Protein AF-A0A923TGT6-F1 (afdb_monomer_lite)

Radius of gyration: 23.95 Å; chains: 1; bounding box: 50×87×60 Å

Foldseek 3Di:
DDDDDDPDPPPPPPPPPQFFKFKWKDWDPDFLQQKKKKKFAQDQAKKKKWKWFFQFPPTDIDIDIDGHRDIDMGRSRPVGDRRRGMMMMMIRGDPRMWMWMAGRVVRDIDTIGTQFDLKKKWKDDLPPPDQADFWKKKKKKFDRDCDFKWKFKAWPDPPDDGDTDTDTDNDRMDIDIHTDRDDHIIMIMIGMPGTMDIWIATPPPRHTIDMDGPHPPPPPVPPFPWFKFWKDFPVDLFIWIATAGDPVQVVVLVVCQVPVVPQWWFKFFKDLDDPSLIFRPSDLSRTHQSMYTPYGDDTHPDDDCLQADGSSRCSNQVPVNCVRPVRIHIDRRIGGNDIDDPVNSSDDRPPPPPPPPPDDPDD

Sequence (363 aa):
MKPLLKWGLALASLWTSNALAENFVSPLRCKPSESYLEFSNATSELQPFWFQAIGSSPFREKYHDVAAGKSQLFALGDDYTEDTTALAIKTLVSTGIKLQTICKSTKSVSTVEALRSPWKTVKLTSTALPPSAAVTVQLSFVNLSQAKNSVEVLWNDRKIASTKLSPDFASTELTVTVPYTPGGTGHMQFRATAAFALKASDSGSKVDYPVVDEVQVLKDLPAGQVRYFEFRSANQDESFIAPVTGTPLINETLEQIANPAIARLFVARISAAADNTNRNLLSSSKSPWSWQVVEAQNYADFAHISCDGSPAVIEERITDWMKNTGGTICFWNYRAFREVLPNELKQTPLSSHLGRRTLPRIR

Structure (mmCIF, N/CA/C/O backbone):
data_AF-A0A923TGT6-F1
#
_entry.id   AF-A0A923TGT6-F1
#
loop_
_atom_site.group_PDB
_atom_site.id
_atom_site.type_symbol
_atom_site.label_atom_id
_atom_site.label_alt_id
_atom_site.label_comp_id
_atom_site.label_asym_id
_atom_site.label_entity_id
_atom_site.label_seq_id
_atom_site.pdbx_PDB_ins_code
_atom_site.Cartn_x
_atom_site.Cartn_y
_atom_site.Cartn_z
_atom_site.occupancy
_atom_site.B_iso_or_equiv
_atom_site.auth_seq_id
_atom_site.auth_comp_id
_atom_site.auth_asym_id
_atom_site.auth_atom_id
_atom_site.pdbx_PDB_model_num
ATOM 1 N N . MET A 1 1 ? -17.499 -64.147 14.540 1.00 39.47 1 MET A N 1
ATOM 2 C CA . MET A 1 1 ? -17.543 -62.729 14.959 1.00 39.47 1 MET A CA 1
ATOM 3 C C . MET A 1 1 ? -16.351 -62.009 14.336 1.00 39.47 1 MET A C 1
ATOM 5 O O . MET A 1 1 ? -15.226 -62.349 14.664 1.00 39.47 1 MET A O 1
ATOM 9 N N . LYS A 1 2 ? -16.582 -61.111 13.368 1.00 34.56 2 LYS A N 1
ATOM 10 C CA . LYS A 1 2 ? -15.556 -60.282 12.704 1.00 34.56 2 LYS A CA 1
ATOM 11 C C . LYS A 1 2 ? -15.867 -58.810 13.015 1.00 34.56 2 LYS A C 1
ATOM 13 O O . LYS A 1 2 ? -17.043 -58.458 12.915 1.00 34.56 2 LYS A O 1
ATOM 18 N N . PRO A 1 3 ? -14.893 -57.957 13.377 1.00 47.84 3 PRO A N 1
ATOM 19 C CA . PRO A 1 3 ? -15.171 -56.548 13.610 1.00 47.84 3 PRO A CA 1
ATOM 20 C C . PRO A 1 3 ? -15.212 -55.795 12.274 1.00 47.84 3 PRO A C 1
ATOM 22 O O . PRO A 1 3 ? -14.285 -55.862 11.469 1.00 47.84 3 PRO A O 1
ATOM 25 N N . LEU A 1 4 ? -16.320 -55.093 12.043 1.00 40.41 4 LEU A N 1
ATOM 26 C CA . LEU A 1 4 ? -16.506 -54.139 10.953 1.00 40.41 4 LEU A CA 1
ATOM 27 C C . LEU A 1 4 ? -15.725 -52.859 11.275 1.00 40.41 4 LEU A C 1
ATOM 29 O O . LEU A 1 4 ? -16.076 -52.118 12.193 1.00 40.41 4 LEU A O 1
ATOM 33 N N . LEU A 1 5 ? -14.663 -52.615 10.509 1.00 35.75 5 LEU A N 1
ATOM 34 C CA . LEU A 1 5 ? -13.863 -51.396 10.552 1.00 35.75 5 LEU A CA 1
ATOM 35 C C . LEU A 1 5 ? -14.673 -50.256 9.907 1.00 35.75 5 LEU A C 1
ATOM 37 O O . LEU A 1 5 ? -14.843 -50.212 8.688 1.00 35.75 5 LEU A O 1
ATOM 41 N N . LYS A 1 6 ? -15.224 -49.355 10.728 1.00 33.41 6 LYS A N 1
ATOM 42 C CA . LYS A 1 6 ? -15.907 -48.142 10.256 1.00 33.41 6 LYS A CA 1
ATOM 43 C C . LYS A 1 6 ? -14.864 -47.137 9.765 1.00 33.41 6 LYS A C 1
ATOM 45 O O . LYS A 1 6 ? -14.179 -46.513 10.570 1.00 33.41 6 LYS A O 1
ATOM 50 N N . TRP A 1 7 ? -14.771 -46.963 8.450 1.00 33.97 7 TRP A N 1
ATOM 51 C CA . TRP A 1 7 ? -14.083 -45.832 7.834 1.00 33.97 7 TRP A CA 1
ATOM 52 C C . TRP A 1 7 ? -14.936 -44.576 8.026 1.00 33.97 7 TRP A C 1
ATOM 54 O O . TRP A 1 7 ? -15.928 -44.370 7.330 1.00 33.97 7 TRP A O 1
ATOM 64 N N . GLY A 1 8 ? -14.576 -43.755 9.010 1.00 32.75 8 GLY A N 1
ATOM 65 C CA . GLY A 1 8 ? -15.075 -42.390 9.113 1.00 32.75 8 GLY A CA 1
ATOM 66 C C . GLY A 1 8 ? -14.350 -41.523 8.091 1.00 32.75 8 GLY A C 1
ATOM 67 O O . GLY A 1 8 ? -13.189 -41.180 8.293 1.00 32.75 8 GLY A O 1
ATOM 68 N N . LEU A 1 9 ? -15.023 -41.180 6.992 1.00 35.59 9 LEU A N 1
ATOM 69 C CA . LEU A 1 9 ? -14.597 -40.085 6.124 1.00 35.59 9 LEU A CA 1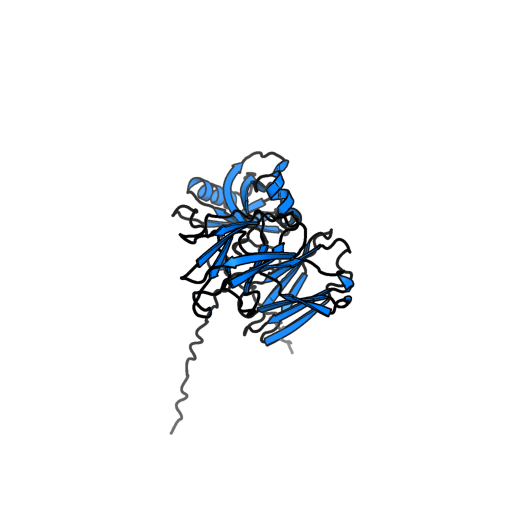
ATOM 70 C C . LEU A 1 9 ? -14.710 -38.781 6.925 1.00 35.59 9 LEU A C 1
ATOM 72 O O . LEU A 1 9 ? -15.794 -38.222 7.081 1.00 35.59 9 LEU A O 1
ATOM 76 N N . ALA A 1 10 ? -13.583 -38.309 7.453 1.00 30.94 10 ALA A N 1
ATOM 77 C CA . ALA A 1 10 ? -13.455 -36.941 7.919 1.00 30.94 10 ALA A CA 1
ATOM 78 C C . ALA A 1 10 ? -13.446 -36.029 6.684 1.00 30.94 10 ALA A C 1
ATOM 80 O O . ALA A 1 10 ? -12.423 -35.857 6.024 1.00 30.94 10 ALA A O 1
ATOM 81 N N . LEU A 1 11 ? -14.611 -35.476 6.345 1.00 32.84 11 LEU A N 1
ATOM 82 C CA . LEU A 1 11 ? -14.717 -34.316 5.466 1.00 32.84 11 LEU A CA 1
ATOM 83 C C . LEU A 1 11 ? -14.047 -33.142 6.186 1.00 32.84 11 LEU A C 1
ATOM 85 O O . LEU A 1 11 ? -14.668 -32.451 6.989 1.00 32.84 11 LEU A O 1
ATOM 89 N N . ALA A 1 12 ? -12.752 -32.953 5.934 1.00 30.09 12 ALA A N 1
ATOM 90 C CA . ALA A 1 12 ? -12.056 -31.730 6.291 1.00 30.09 12 ALA A CA 1
ATOM 91 C C . ALA A 1 12 ? -12.671 -30.598 5.459 1.00 30.09 12 ALA A C 1
ATOM 93 O O . ALA A 1 12 ? -12.358 -30.425 4.282 1.00 30.09 12 ALA A O 1
ATOM 94 N N . SER A 1 13 ? -13.600 -29.856 6.057 1.00 28.36 13 SER A N 1
ATOM 95 C CA . SER A 1 13 ? -14.043 -28.579 5.518 1.00 28.36 13 SER A CA 1
ATOM 96 C C . SER A 1 13 ? -12.832 -27.646 5.508 1.00 28.36 13 SER A C 1
ATOM 98 O O . SER A 1 13 ? -12.417 -27.158 6.560 1.00 28.36 13 SER A O 1
ATOM 100 N N . LEU A 1 14 ? -12.234 -27.445 4.335 1.00 27.56 14 LEU A N 1
ATOM 101 C CA . LEU A 1 14 ? -11.250 -26.397 4.093 1.00 27.56 14 LEU A CA 1
ATOM 102 C C . LEU A 1 14 ? -11.982 -25.057 4.197 1.00 27.56 14 LEU A C 1
ATOM 104 O O . LEU A 1 14 ? -12.572 -24.574 3.234 1.00 27.56 14 LEU A O 1
ATOM 108 N N . TRP A 1 15 ? -11.990 -24.481 5.394 1.00 27.97 15 TRP A N 1
ATOM 109 C CA . TRP A 1 15 ? -12.330 -23.078 5.575 1.00 27.97 15 TRP A CA 1
ATOM 110 C C . TRP A 1 15 ? -11.168 -22.267 5.009 1.00 27.97 15 TRP A C 1
ATOM 112 O O . TRP A 1 15 ? -10.189 -22.020 5.702 1.00 27.97 15 TRP A O 1
ATOM 122 N N . THR A 1 16 ? -11.243 -21.884 3.735 1.00 33.16 16 THR A N 1
ATOM 123 C CA . THR A 1 16 ? -10.332 -20.877 3.187 1.00 33.16 16 THR A CA 1
ATOM 124 C C . THR A 1 16 ? -10.744 -19.536 3.783 1.00 33.16 16 THR A C 1
ATOM 126 O O . THR A 1 16 ? -11.724 -18.924 3.347 1.00 33.16 16 THR A O 1
ATOM 129 N N . SER A 1 17 ? -10.058 -19.103 4.837 1.00 37.06 17 SER A N 1
ATOM 130 C CA . SER A 1 17 ? -10.178 -17.744 5.354 1.00 37.06 17 SER A CA 1
ATOM 131 C C . SER A 1 17 ? -9.817 -16.771 4.224 1.00 37.06 17 SER A C 1
ATOM 133 O O . SER A 1 17 ? -8.712 -16.778 3.694 1.00 37.06 17 SER A O 1
ATOM 135 N N . ASN A 1 18 ? -10.795 -15.962 3.808 1.00 44.53 18 ASN A N 1
ATOM 136 C CA . ASN A 1 18 ? -10.677 -14.976 2.729 1.00 44.53 18 ASN A CA 1
ATOM 137 C C . ASN A 1 18 ? -9.901 -13.738 3.195 1.00 44.53 18 ASN A C 1
ATOM 139 O O . ASN A 1 18 ? -10.440 -12.631 3.209 1.00 44.53 18 ASN A O 1
ATOM 143 N N . ALA A 1 19 ? -8.670 -13.917 3.651 1.00 52.06 19 ALA A N 1
ATOM 144 C CA . ALA A 1 19 ? -7.859 -12.789 4.049 1.00 52.06 19 ALA A CA 1
ATOM 145 C C . ALA A 1 19 ? -7.218 -12.164 2.806 1.00 52.06 19 ALA A C 1
ATOM 147 O O . ALA A 1 19 ? -6.586 -12.843 2.000 1.00 52.06 19 ALA A O 1
ATOM 148 N N . LEU A 1 20 ? -7.464 -10.870 2.618 1.00 61.28 20 LEU A N 1
ATOM 149 C CA . LEU A 1 20 ? -6.751 -10.080 1.625 1.00 61.28 20 LEU A CA 1
ATOM 150 C C . LEU A 1 20 ? -5.367 -9.758 2.183 1.00 61.28 20 LEU A C 1
ATOM 152 O O . LEU A 1 20 ? -5.209 -9.647 3.406 1.00 61.28 20 LEU A O 1
ATOM 156 N N . ALA A 1 21 ? -4.397 -9.563 1.283 1.00 68.94 21 ALA A N 1
ATOM 157 C CA . ALA A 1 21 ? -3.140 -8.957 1.689 1.00 68.94 21 ALA A CA 1
ATOM 158 C C . ALA A 1 21 ? -3.418 -7.609 2.368 1.00 68.94 21 ALA A C 1
ATOM 160 O O . ALA A 1 21 ? -4.505 -7.050 2.239 1.00 68.94 21 ALA A O 1
ATOM 161 N N . GLU A 1 22 ? -2.480 -7.103 3.144 1.00 79.12 22 GLU A N 1
ATOM 162 C CA . GLU A 1 22 ? -2.596 -5.779 3.727 1.00 79.12 22 GLU A CA 1
ATOM 163 C C . GLU A 1 22 ? -1.204 -5.174 3.826 1.00 79.12 22 GLU A C 1
ATOM 165 O O . GLU A 1 22 ? -0.239 -5.825 4.236 1.00 79.12 22 GLU A O 1
ATOM 170 N N . ASN A 1 23 ? -1.115 -3.919 3.404 1.00 78.69 23 ASN A N 1
ATOM 171 C CA . ASN A 1 23 ? 0.065 -3.100 3.582 1.00 78.69 23 ASN A CA 1
ATOM 172 C C . ASN A 1 23 ? -0.126 -2.279 4.849 1.00 78.69 23 ASN A C 1
ATOM 174 O O . ASN A 1 23 ? -1.220 -1.812 5.147 1.00 78.69 23 ASN A O 1
ATOM 178 N N . PHE A 1 24 ? 0.948 -2.092 5.582 1.00 84.31 24 PHE A N 1
ATOM 179 C CA . PHE A 1 24 ? 1.029 -1.404 6.851 1.00 84.31 24 PHE A CA 1
ATOM 180 C C . PHE A 1 24 ? 2.181 -0.424 6.768 1.00 84.31 24 PHE A C 1
ATOM 182 O O . PHE A 1 24 ? 3.198 -0.721 6.143 1.00 84.31 24 PHE A O 1
ATOM 189 N N . VAL A 1 25 ? 2.048 0.730 7.412 1.00 82.19 25 VAL A N 1
ATOM 190 C CA . VAL A 1 25 ? 3.154 1.680 7.506 1.00 82.19 25 VAL A CA 1
ATOM 191 C C . VAL A 1 25 ? 3.318 2.132 8.948 1.00 82.19 25 VAL A C 1
ATOM 193 O O . VAL A 1 25 ? 2.348 2.419 9.644 1.00 82.19 25 VAL A O 1
ATOM 196 N N . SER A 1 26 ? 4.563 2.196 9.408 1.00 84.81 26 SER A N 1
ATOM 197 C CA . SER A 1 26 ? 4.919 2.811 10.684 1.00 84.81 26 SER A CA 1
ATOM 198 C C . SER A 1 26 ? 6.058 3.792 10.469 1.00 84.81 26 SER A C 1
ATOM 200 O O . SER A 1 26 ? 7.156 3.357 10.119 1.00 84.81 26 SER A O 1
ATOM 202 N N . PRO A 1 27 ? 5.864 5.087 10.754 1.00 82.25 27 PRO A N 1
ATOM 203 C CA . PRO A 1 27 ? 6.982 6.006 10.890 1.00 82.25 27 PRO A CA 1
ATOM 204 C C . PRO A 1 27 ? 7.979 5.500 11.938 1.00 82.25 27 PRO A C 1
ATOM 206 O O . PRO A 1 27 ? 7.578 4.927 12.960 1.00 82.25 27 PRO A O 1
ATOM 209 N N . LEU A 1 28 ? 9.273 5.703 11.697 1.00 83.69 28 LEU A N 1
ATOM 210 C CA . LEU A 1 28 ? 10.295 5.399 12.690 1.00 83.69 28 LEU A CA 1
ATOM 211 C C . LEU A 1 28 ? 10.335 6.508 13.744 1.00 83.69 28 LEU A C 1
ATOM 213 O O . LEU A 1 28 ? 10.364 7.694 13.426 1.00 83.69 28 LEU A O 1
ATOM 217 N N . ARG A 1 29 ? 10.335 6.114 15.022 1.00 85.62 29 ARG A N 1
ATOM 218 C CA . ARG A 1 29 ? 10.435 7.046 16.163 1.00 85.62 29 ARG A CA 1
ATOM 219 C C . ARG A 1 29 ? 11.851 7.178 16.721 1.00 85.62 29 ARG A C 1
ATOM 221 O O . ARG A 1 29 ? 12.085 8.004 17.598 1.00 85.62 29 ARG A O 1
ATOM 228 N N . CYS A 1 30 ? 12.780 6.361 16.242 1.00 89.06 30 CYS A N 1
ATOM 229 C CA . CYS A 1 30 ? 14.201 6.470 16.533 1.00 89.06 30 CYS A CA 1
ATOM 230 C C . CYS A 1 30 ? 15.024 5.852 15.408 1.00 89.06 30 CYS A C 1
ATOM 232 O O . CYS A 1 30 ? 14.475 5.410 14.398 1.00 89.06 30 CYS A O 1
ATOM 234 N N . LYS A 1 31 ? 16.350 5.849 15.574 1.00 90.19 31 LYS A N 1
ATOM 235 C CA . LYS A 1 31 ? 17.271 5.312 14.574 1.00 90.19 31 LYS A CA 1
ATOM 236 C C . LYS A 1 31 ? 16.951 3.840 14.261 1.00 90.19 31 LYS A C 1
ATOM 238 O O . LYS A 1 31 ? 16.542 3.113 15.176 1.00 90.19 31 LYS A O 1
ATOM 243 N N . PRO A 1 32 ? 17.166 3.368 13.018 1.00 89.31 32 PRO A N 1
ATOM 244 C CA . PRO A 1 32 ? 16.938 1.965 12.662 1.00 89.31 32 PRO A CA 1
ATOM 245 C C . PRO A 1 32 ? 17.679 0.968 13.565 1.00 89.31 32 PRO A C 1
ATOM 247 O O . PRO A 1 32 ? 17.094 -0.026 13.989 1.00 89.31 32 PRO A O 1
ATOM 250 N N . SER A 1 33 ? 18.912 1.282 13.969 1.00 90.06 33 SER A N 1
ATOM 251 C CA . SER A 1 33 ? 19.718 0.455 14.881 1.00 90.06 33 SER A CA 1
ATOM 252 C C . SER A 1 33 ? 19.124 0.298 16.292 1.00 90.06 33 SER A C 1
ATOM 254 O O . SER A 1 33 ? 19.476 -0.630 17.021 1.00 90.06 33 SER A O 1
ATOM 256 N N . GLU A 1 34 ? 18.189 1.167 16.681 1.00 92.69 34 GLU A N 1
ATOM 257 C CA . GLU A 1 34 ? 17.476 1.126 17.964 1.00 92.69 34 GLU A CA 1
ATOM 258 C C . GLU A 1 34 ? 16.017 0.671 17.832 1.00 92.69 34 GLU A C 1
ATOM 260 O O . GLU A 1 34 ? 15.301 0.578 18.835 1.00 92.69 34 GLU A O 1
ATOM 265 N N . SER A 1 35 ? 15.573 0.411 16.605 1.00 91.88 35 SER A N 1
ATOM 266 C CA . SER A 1 35 ? 14.187 0.121 16.271 1.00 91.88 35 SER A CA 1
ATOM 267 C C . SER A 1 35 ? 13.985 -1.373 16.025 1.00 91.88 35 SER A C 1
ATOM 269 O O . SER A 1 35 ? 14.806 -2.053 15.404 1.00 91.88 35 SER A O 1
ATOM 271 N N . TYR A 1 36 ? 12.860 -1.883 16.513 1.00 93.44 36 TYR A N 1
ATOM 272 C CA . TYR A 1 36 ? 12.458 -3.276 16.374 1.00 93.44 36 TYR A CA 1
ATOM 273 C C . TYR A 1 36 ? 11.025 -3.359 15.863 1.00 93.44 36 TYR A C 1
ATOM 275 O O . TYR A 1 36 ? 10.189 -2.523 16.206 1.00 93.44 36 TYR A O 1
ATOM 283 N N . LEU A 1 37 ? 10.737 -4.396 15.087 1.00 93.50 37 LEU A N 1
ATOM 284 C CA . LEU A 1 37 ? 9.390 -4.786 14.698 1.00 93.50 37 LEU A CA 1
ATOM 285 C C . LEU A 1 37 ? 9.008 -6.055 15.459 1.00 93.50 37 LEU A C 1
ATOM 287 O O . LEU A 1 37 ? 9.666 -7.081 15.322 1.00 93.50 37 LEU A O 1
ATOM 291 N N . GLU A 1 38 ? 7.946 -6.004 16.250 1.00 95.25 38 GLU A N 1
ATOM 292 C CA . GLU A 1 38 ? 7.310 -7.189 16.813 1.00 95.25 38 GLU A CA 1
ATOM 293 C C . GLU A 1 38 ? 6.144 -7.613 15.917 1.00 95.25 38 GLU A C 1
ATOM 295 O O . GLU A 1 38 ? 5.193 -6.855 15.713 1.00 95.25 38 GLU A O 1
ATOM 300 N N . PHE A 1 39 ? 6.214 -8.841 15.407 1.00 94.69 39 PHE A N 1
ATOM 301 C CA . PHE A 1 39 ? 5.136 -9.490 14.669 1.00 94.69 39 PHE A CA 1
ATOM 302 C C . PHE A 1 39 ? 4.550 -10.599 15.535 1.00 94.69 39 PHE A C 1
ATOM 304 O O . PHE A 1 39 ? 5.237 -11.565 15.863 1.00 94.69 39 PHE A O 1
ATOM 311 N N . SER A 1 40 ? 3.269 -10.494 15.875 1.00 95.25 40 SER A N 1
ATOM 312 C CA . SER A 1 40 ? 2.528 -11.546 16.574 1.00 95.25 40 SER A CA 1
ATOM 313 C C . SER A 1 40 ? 1.511 -12.190 15.641 1.00 95.25 40 SER A C 1
ATOM 315 O O . SER A 1 40 ? 0.606 -11.516 15.158 1.00 95.25 40 SER A O 1
ATOM 317 N N . ASN A 1 41 ? 1.643 -13.496 15.422 1.00 94.25 41 ASN A N 1
ATOM 318 C CA . ASN A 1 41 ? 0.731 -14.317 14.639 1.00 94.25 41 ASN A CA 1
ATOM 319 C C . ASN A 1 41 ? -0.196 -15.110 15.574 1.00 94.25 41 ASN A C 1
ATOM 321 O O . ASN A 1 41 ? 0.196 -16.139 16.118 1.00 94.25 41 ASN A O 1
ATOM 325 N N . ALA A 1 42 ? -1.433 -14.653 15.743 1.00 92.75 42 ALA A N 1
ATOM 326 C CA . ALA A 1 42 ? -2.485 -15.360 16.475 1.00 92.75 42 ALA A CA 1
ATOM 327 C C . ALA A 1 42 ? -3.357 -16.250 15.566 1.00 92.75 42 ALA A C 1
ATOM 329 O O . ALA A 1 42 ? -4.361 -16.798 16.021 1.00 92.75 42 ALA A O 1
ATOM 330 N N . THR A 1 43 ? -3.004 -16.394 14.286 1.00 89.94 43 THR A N 1
ATOM 331 C CA . THR A 1 43 ? -3.697 -17.298 13.362 1.00 89.94 43 THR A CA 1
ATOM 332 C C . THR A 1 43 ? -3.275 -18.752 13.591 1.00 89.94 43 THR A C 1
ATOM 334 O O . THR A 1 43 ? -2.287 -19.042 14.272 1.00 89.94 43 THR A O 1
ATOM 337 N N . SER A 1 44 ? -4.026 -19.681 13.000 1.00 89.44 44 SER A N 1
ATOM 338 C CA . SER A 1 44 ? -3.709 -21.113 12.991 1.00 89.44 44 SER A CA 1
ATOM 339 C C . SER A 1 44 ? -2.693 -21.516 11.919 1.00 89.44 44 SER A C 1
ATOM 341 O O . SER A 1 44 ? -2.316 -22.684 11.856 1.00 89.44 44 SER A O 1
ATOM 343 N N . GLU A 1 45 ? -2.258 -20.585 11.071 1.00 88.75 45 GLU A N 1
ATOM 344 C CA . GLU A 1 45 ? -1.405 -20.857 9.913 1.00 88.75 45 GLU A CA 1
ATOM 345 C C . GLU A 1 45 ? -0.082 -20.089 9.999 1.00 88.75 45 GLU A C 1
ATOM 347 O O . GLU A 1 45 ? 0.061 -19.131 10.761 1.00 88.75 45 GLU A O 1
ATOM 352 N N . LEU A 1 46 ? 0.914 -20.530 9.229 1.00 90.19 46 LEU A N 1
ATOM 353 C CA . LEU A 1 46 ? 2.146 -19.770 9.018 1.00 90.19 46 LEU A CA 1
ATOM 354 C C . LEU A 1 46 ? 1.792 -18.448 8.330 1.00 90.19 46 LEU A C 1
ATOM 356 O O . LEU A 1 46 ? 1.098 -18.471 7.314 1.00 90.19 46 LEU A O 1
ATOM 360 N N . GLN A 1 47 ? 2.273 -17.327 8.865 1.00 90.06 47 GLN A N 1
ATOM 361 C CA . GLN A 1 47 ? 2.036 -16.019 8.264 1.00 90.06 47 GLN A CA 1
ATOM 362 C C . GLN A 1 47 ? 3.316 -15.468 7.627 1.00 90.06 47 GLN A C 1
ATOM 364 O O . GLN A 1 47 ? 4.266 -15.165 8.358 1.00 90.06 47 GLN A O 1
ATOM 369 N N . PRO A 1 48 ? 3.339 -15.342 6.291 1.00 89.88 48 PRO A N 1
ATOM 370 C CA . PRO A 1 48 ? 4.405 -14.691 5.553 1.00 89.88 48 PRO A CA 1
ATOM 371 C C . PRO A 1 48 ? 4.235 -13.178 5.663 1.00 89.88 48 PRO A C 1
ATOM 373 O O . PRO A 1 48 ? 3.120 -12.648 5.587 1.00 89.88 48 PRO A O 1
ATOM 376 N N . PHE A 1 49 ? 5.341 -12.466 5.796 1.00 91.19 49 PHE A N 1
ATOM 377 C CA . PHE A 1 49 ? 5.321 -11.020 5.710 1.00 91.19 49 PHE A CA 1
ATOM 378 C C . PHE A 1 49 ? 6.612 -10.478 5.111 1.00 91.19 49 PHE A C 1
ATOM 380 O O . PHE A 1 49 ? 7.671 -11.108 5.137 1.00 91.19 49 PHE A O 1
ATOM 387 N N . TRP A 1 50 ? 6.498 -9.276 4.574 1.00 90.00 50 TRP A N 1
ATOM 388 C CA . TRP A 1 50 ? 7.596 -8.496 4.044 1.00 90.00 50 TRP A CA 1
ATOM 389 C C . TRP A 1 50 ? 7.707 -7.235 4.859 1.00 90.00 50 TRP A C 1
ATOM 391 O O . TRP A 1 50 ? 6.694 -6.687 5.290 1.00 90.00 50 TRP A O 1
ATOM 401 N N . PHE A 1 51 ? 8.913 -6.734 5.047 1.00 89.62 51 PHE A N 1
ATOM 402 C CA . PHE A 1 51 ? 9.049 -5.346 5.442 1.00 89.62 51 PHE A CA 1
ATOM 403 C C . PHE A 1 51 ? 10.177 -4.663 4.693 1.00 89.62 51 PHE A C 1
ATOM 405 O O . PHE A 1 51 ? 11.156 -5.285 4.277 1.00 89.62 51 PHE A O 1
ATOM 412 N N . GLN A 1 52 ? 9.988 -3.367 4.511 1.00 85.62 52 GLN A N 1
ATOM 413 C CA . GLN A 1 52 ? 10.801 -2.491 3.699 1.00 85.62 52 GLN A CA 1
ATOM 414 C C . GLN A 1 52 ? 11.028 -1.193 4.471 1.00 85.62 52 GLN A C 1
ATOM 416 O O . GLN A 1 52 ? 10.103 -0.630 5.059 1.00 85.62 52 GLN A O 1
ATOM 421 N N . ALA A 1 53 ? 12.261 -0.700 4.431 1.00 82.38 53 ALA A N 1
ATOM 422 C CA . ALA A 1 53 ? 12.576 0.649 4.869 1.00 82.38 53 ALA A CA 1
ATOM 423 C C . ALA A 1 53 ? 12.201 1.670 3.793 1.00 82.38 53 ALA A C 1
ATOM 425 O O . ALA A 1 53 ? 12.542 1.545 2.616 1.00 82.38 53 ALA A O 1
ATOM 426 N N . ILE A 1 54 ? 11.479 2.693 4.222 1.00 76.69 54 ILE A N 1
ATOM 427 C CA . ILE A 1 54 ? 11.029 3.802 3.398 1.00 76.69 54 ILE A CA 1
ATOM 428 C C . ILE A 1 54 ? 12.028 4.957 3.566 1.00 76.69 54 ILE A C 1
ATOM 430 O O . ILE A 1 54 ? 12.285 5.410 4.685 1.00 76.69 54 ILE A O 1
ATOM 434 N N . GLY A 1 55 ? 12.561 5.460 2.450 1.00 71.56 55 GLY A N 1
ATOM 435 C CA . GLY A 1 55 ? 13.545 6.552 2.420 1.00 71.56 55 GLY A CA 1
ATOM 436 C C . GLY A 1 55 ? 15.010 6.109 2.385 1.00 71.56 55 GLY A C 1
ATOM 437 O O . GLY A 1 55 ? 15.869 6.961 2.218 1.00 71.56 55 GLY A O 1
ATOM 438 N N . SER A 1 56 ? 15.295 4.808 2.484 1.00 64.00 56 SER A N 1
ATOM 439 C CA . SER A 1 56 ? 16.645 4.259 2.317 1.00 64.00 56 SER A CA 1
ATOM 440 C C . SER A 1 56 ? 16.925 3.901 0.856 1.00 64.00 56 SER A C 1
ATOM 442 O O . SER A 1 56 ? 16.105 3.226 0.227 1.00 64.00 56 SER A O 1
ATOM 444 N N . SER A 1 57 ? 18.107 4.254 0.347 1.00 62.22 57 SER A N 1
ATOM 445 C CA . SER A 1 57 ? 18.618 3.770 -0.941 1.00 62.22 57 SER A CA 1
ATOM 446 C C . SER A 1 57 ? 19.851 2.879 -0.725 1.00 62.22 57 SER A C 1
ATOM 448 O O . SER A 1 57 ? 20.751 3.272 0.020 1.00 62.22 57 SER A O 1
ATOM 450 N N . PRO A 1 58 ? 19.947 1.694 -1.362 1.00 66.69 58 PRO A N 1
ATOM 451 C CA . PRO A 1 58 ? 19.003 1.118 -2.323 1.00 66.69 58 PRO A CA 1
ATOM 452 C C . PRO A 1 58 ? 17.759 0.498 -1.664 1.00 66.69 58 PRO A C 1
ATOM 454 O O . PRO A 1 58 ? 17.802 0.089 -0.503 1.00 66.69 58 PRO A O 1
ATOM 457 N N . PHE A 1 59 ? 16.683 0.359 -2.447 1.00 66.44 59 PHE A N 1
ATOM 458 C CA . PHE A 1 59 ? 15.475 -0.386 -2.081 1.00 66.44 59 PHE A CA 1
ATOM 459 C C . PHE A 1 59 ? 15.826 -1.794 -1.575 1.00 66.44 59 PHE A C 1
ATOM 461 O O . PHE A 1 59 ? 16.510 -2.562 -2.260 1.00 66.44 59 PHE A O 1
ATOM 468 N N . ARG A 1 60 ? 15.348 -2.145 -0.375 1.00 74.62 60 ARG A N 1
ATOM 469 C CA . ARG A 1 60 ? 15.489 -3.488 0.202 1.00 74.62 60 ARG A CA 1
ATOM 470 C C . ARG A 1 60 ? 14.199 -3.912 0.885 1.00 74.62 60 ARG A C 1
ATOM 472 O O . ARG A 1 60 ? 13.787 -3.319 1.878 1.00 74.62 60 ARG A O 1
ATOM 479 N N . GLU A 1 61 ? 13.612 -4.979 0.367 1.00 84.19 61 GLU A N 1
ATOM 480 C CA . GLU A 1 61 ? 12.501 -5.687 0.989 1.00 84.19 61 GLU A CA 1
ATOM 481 C C . GLU A 1 61 ? 13.019 -7.010 1.565 1.00 84.19 61 GLU A C 1
ATOM 483 O O . GLU A 1 61 ? 13.770 -7.735 0.907 1.00 84.19 61 GLU A O 1
ATOM 488 N N . LYS A 1 62 ? 12.636 -7.325 2.803 1.00 86.62 62 LYS A N 1
ATOM 489 C CA . LYS A 1 62 ? 12.999 -8.580 3.468 1.00 86.62 62 LYS A CA 1
ATOM 490 C C . LYS A 1 62 ? 11.771 -9.438 3.701 1.00 86.62 62 LYS A C 1
ATOM 492 O O . LYS A 1 62 ? 10.780 -8.956 4.239 1.00 86.62 62 LYS A O 1
ATOM 497 N N . TYR A 1 63 ? 11.877 -10.711 3.334 1.00 89.50 63 TYR A N 1
ATOM 498 C CA . TYR A 1 63 ? 10.857 -11.729 3.562 1.00 89.50 63 TYR A CA 1
ATOM 499 C C . TYR A 1 63 ? 11.087 -12.462 4.884 1.00 89.50 63 TYR A C 1
ATOM 501 O O . TYR A 1 63 ? 12.215 -12.851 5.197 1.00 89.50 63 TYR A O 1
ATOM 509 N N . HIS A 1 64 ? 10.004 -12.705 5.614 1.00 92.00 64 HIS A N 1
ATOM 510 C CA . HIS A 1 64 ? 9.998 -13.443 6.867 1.00 92.00 64 HIS A CA 1
ATOM 511 C C . HIS A 1 64 ? 8.725 -14.279 7.013 1.00 92.00 64 HIS A C 1
ATOM 513 O O . HIS A 1 64 ? 7.685 -13.966 6.441 1.00 92.00 64 HIS A O 1
ATOM 519 N N . ASP A 1 65 ? 8.808 -15.313 7.848 1.00 92.81 65 ASP A N 1
ATOM 520 C CA . ASP A 1 65 ? 7.691 -16.187 8.194 1.00 92.81 65 ASP A CA 1
ATOM 521 C C . ASP A 1 65 ? 7.536 -16.274 9.713 1.00 92.81 65 ASP A C 1
ATOM 523 O O . ASP A 1 65 ? 8.497 -16.569 10.431 1.00 92.81 65 ASP A O 1
ATOM 527 N N . VAL A 1 66 ? 6.312 -16.086 10.212 1.00 92.50 66 VAL A N 1
ATOM 528 C CA . VAL A 1 66 ? 5.990 -16.253 11.636 1.00 92.50 66 VAL A CA 1
ATOM 529 C C . VAL A 1 66 ? 5.038 -17.421 11.815 1.00 92.50 66 VAL A C 1
ATOM 531 O O . VAL A 1 66 ? 3.924 -17.431 11.292 1.00 92.50 66 VAL A O 1
ATOM 534 N N . ALA A 1 67 ? 5.471 -18.428 12.572 1.00 94.50 67 ALA A N 1
ATOM 535 C CA . ALA A 1 67 ? 4.666 -19.615 12.850 1.00 94.50 67 ALA A CA 1
ATOM 536 C C . ALA A 1 67 ? 3.371 -19.283 13.614 1.00 94.50 67 ALA A C 1
ATOM 538 O O . ALA A 1 67 ? 3.314 -18.317 14.376 1.00 94.50 67 ALA A O 1
ATOM 539 N N . ALA A 1 68 ? 2.350 -20.121 13.426 1.00 94.31 68 ALA A N 1
ATOM 540 C CA . ALA A 1 68 ? 1.059 -20.014 14.101 1.00 94.31 68 ALA A CA 1
ATOM 541 C C . ALA A 1 68 ? 1.207 -19.921 15.631 1.00 94.31 68 ALA A C 1
ATOM 543 O O . ALA A 1 68 ? 1.963 -20.681 16.247 1.00 94.31 68 ALA A O 1
ATOM 544 N N . GLY A 1 69 ? 0.478 -18.991 16.247 1.00 94.19 69 GLY A N 1
ATOM 545 C CA . GLY A 1 69 ? 0.501 -18.753 17.693 1.00 94.19 69 GLY A CA 1
ATOM 546 C C . GLY A 1 69 ? 1.838 -18.239 18.242 1.00 94.19 69 GLY A C 1
ATOM 547 O O . GLY A 1 69 ? 2.099 -18.407 19.437 1.00 94.19 69 GLY A O 1
ATOM 548 N N . LYS A 1 70 ? 2.722 -17.681 17.403 1.00 96.50 70 LYS A N 1
ATOM 549 C CA . LYS A 1 70 ? 4.032 -17.157 17.822 1.00 96.50 70 LYS A CA 1
ATOM 550 C C . LYS A 1 70 ? 4.131 -15.650 17.647 1.00 96.50 70 LYS A C 1
ATOM 552 O O . LYS A 1 70 ? 3.561 -15.077 16.725 1.00 96.50 70 LYS A O 1
ATOM 557 N N . SER A 1 71 ? 4.948 -15.048 18.503 1.00 95.62 71 SER A N 1
ATOM 558 C CA . SER A 1 71 ? 5.445 -13.686 18.345 1.00 95.62 71 SER A CA 1
ATOM 559 C C . SER A 1 71 ? 6.943 -13.726 18.085 1.00 95.62 71 SER A C 1
ATOM 561 O O . SER A 1 71 ? 7.660 -14.530 18.685 1.00 95.62 71 SER A O 1
ATOM 563 N N . GLN A 1 72 ? 7.408 -12.887 17.168 1.00 96.06 72 GLN A N 1
ATOM 564 C CA . GLN A 1 72 ? 8.817 -12.744 16.828 1.00 96.06 72 GLN A CA 1
ATOM 565 C C . GLN A 1 72 ? 9.199 -11.269 16.804 1.00 96.06 72 GLN A C 1
ATOM 567 O O . GLN A 1 72 ? 8.422 -10.418 16.371 1.00 96.06 72 GLN A O 1
ATOM 572 N N . LEU A 1 73 ? 10.409 -10.990 17.280 1.00 93.88 73 LEU A N 1
ATOM 573 C CA . LEU A 1 73 ? 10.989 -9.658 17.317 1.00 93.88 73 LEU A CA 1
ATOM 574 C C . LEU A 1 73 ? 12.104 -9.571 16.276 1.00 93.88 73 LEU A C 1
ATOM 576 O O . LEU A 1 73 ? 13.059 -10.347 16.314 1.00 93.88 73 LEU A O 1
ATOM 580 N N . PHE A 1 74 ? 11.995 -8.603 15.379 1.00 91.88 74 PHE A N 1
ATOM 581 C CA . PHE A 1 74 ? 12.935 -8.359 14.297 1.00 91.88 74 PHE A CA 1
ATOM 582 C C . PHE A 1 74 ? 13.678 -7.061 14.582 1.00 91.88 74 PHE A C 1
ATOM 584 O O . PHE A 1 74 ? 13.074 -5.991 14.647 1.00 91.88 74 PHE A O 1
ATOM 591 N N . ALA A 1 75 ? 14.992 -7.151 14.771 1.00 89.06 75 ALA A N 1
ATOM 592 C CA . ALA A 1 75 ? 15.835 -5.965 14.780 1.00 89.06 75 ALA A CA 1
ATOM 593 C C . ALA A 1 75 ? 15.915 -5.417 13.354 1.00 89.06 75 ALA A C 1
ATOM 595 O O . ALA A 1 75 ? 16.176 -6.177 12.419 1.00 89.06 75 ALA A O 1
ATOM 596 N N . LEU A 1 76 ? 15.701 -4.114 13.186 1.00 84.38 76 LEU A N 1
ATOM 597 C CA . LEU A 1 76 ? 15.904 -3.485 11.881 1.00 84.38 76 LEU A CA 1
ATOM 598 C C . LEU A 1 76 ? 17.406 -3.384 11.577 1.00 84.38 76 LEU A C 1
ATOM 600 O O . LEU A 1 76 ? 17.820 -3.692 10.462 1.00 84.38 76 LEU A O 1
ATOM 604 N N . GLY A 1 77 ? 18.208 -3.085 12.607 1.00 77.50 77 GLY A N 1
ATOM 605 C CA . GLY A 1 77 ? 19.670 -3.165 12.576 1.00 77.50 77 GLY A CA 1
ATOM 606 C C . GLY A 1 77 ? 20.328 -2.131 11.660 1.00 77.50 77 GLY A C 1
ATOM 607 O O . GLY A 1 77 ? 19.699 -1.156 11.255 1.00 77.50 77 GLY A O 1
ATOM 608 N N . ASP A 1 78 ? 21.602 -2.373 11.342 1.00 69.31 78 ASP A N 1
ATOM 609 C CA . ASP A 1 78 ? 22.434 -1.523 10.469 1.00 69.31 78 ASP A CA 1
ATOM 610 C C . ASP A 1 78 ? 22.165 -1.751 8.970 1.00 69.31 78 ASP A C 1
ATOM 612 O O . ASP A 1 78 ? 22.757 -1.098 8.115 1.00 69.31 78 ASP A O 1
ATOM 616 N N . ASP A 1 79 ? 21.266 -2.681 8.631 1.00 69.31 79 ASP A N 1
ATOM 617 C CA . ASP A 1 79 ? 20.877 -2.959 7.243 1.00 69.31 79 ASP A CA 1
ATOM 618 C C . ASP A 1 79 ? 20.105 -1.800 6.594 1.00 69.31 79 ASP A C 1
ATOM 620 O O . ASP A 1 79 ? 19.869 -1.816 5.383 1.00 69.31 79 ASP A O 1
ATOM 624 N N . TYR A 1 80 ? 19.709 -0.816 7.401 1.00 79.06 80 TYR A N 1
ATOM 625 C CA . TYR A 1 80 ? 19.002 0.380 6.986 1.00 79.06 80 TYR A CA 1
ATOM 626 C C . TYR A 1 80 ? 19.794 1.624 7.369 1.00 79.06 80 TYR A C 1
ATOM 628 O O . TYR A 1 80 ? 20.402 1.715 8.434 1.00 79.06 80 TYR A O 1
ATOM 636 N N . THR A 1 81 ? 19.768 2.598 6.475 1.00 79.12 81 THR A N 1
ATOM 637 C CA . THR A 1 81 ? 20.496 3.857 6.583 1.00 79.12 81 THR A CA 1
ATOM 638 C C . THR A 1 81 ? 19.796 4.824 7.544 1.00 79.12 81 THR A C 1
ATOM 640 O O . THR A 1 81 ? 1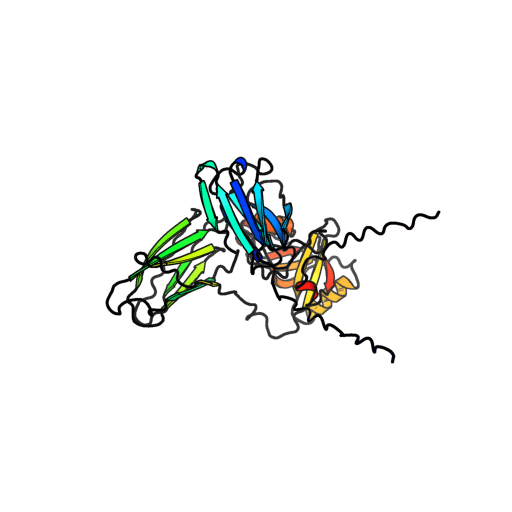8.591 4.723 7.785 1.00 79.12 81 THR A O 1
ATOM 643 N N . GLU A 1 82 ? 20.546 5.774 8.117 1.00 80.31 82 GLU A N 1
ATOM 644 C CA . GLU A 1 82 ? 20.009 6.745 9.091 1.00 80.31 82 GLU A CA 1
ATOM 645 C C . GLU A 1 82 ? 18.915 7.668 8.516 1.00 80.31 82 GLU A C 1
ATOM 647 O O . GLU A 1 82 ? 18.172 8.276 9.282 1.00 80.31 82 GLU A O 1
ATOM 652 N N . ASP A 1 83 ? 18.793 7.755 7.192 1.00 79.56 83 ASP A N 1
ATOM 653 C CA . ASP A 1 83 ? 17.742 8.482 6.465 1.00 79.56 83 ASP A CA 1
ATOM 654 C C . ASP A 1 83 ? 16.412 7.710 6.364 1.00 79.56 83 ASP A C 1
ATOM 656 O O . ASP A 1 83 ? 15.427 8.242 5.850 1.00 79.56 83 ASP A O 1
ATOM 660 N N . THR A 1 84 ? 16.342 6.479 6.882 1.00 82.06 84 THR A N 1
ATOM 661 C CA . THR A 1 84 ? 15.089 5.722 6.929 1.00 82.06 84 THR A CA 1
ATOM 662 C C . THR A 1 84 ? 14.063 6.468 7.776 1.00 82.06 84 THR A C 1
ATOM 664 O O . THR A 1 84 ? 14.262 6.711 8.966 1.00 82.06 84 THR A O 1
ATOM 667 N N . THR A 1 85 ? 12.925 6.791 7.170 1.00 80.00 85 THR A N 1
ATOM 668 C CA . THR A 1 85 ? 11.867 7.593 7.803 1.00 80.00 85 THR A CA 1
ATOM 669 C C . THR A 1 85 ? 10.694 6.748 8.282 1.00 80.00 85 THR A C 1
ATOM 671 O O . THR A 1 85 ? 10.007 7.114 9.238 1.00 80.00 85 THR A O 1
ATOM 674 N N . ALA A 1 86 ? 10.457 5.601 7.648 1.00 82.94 86 ALA A N 1
ATOM 675 C CA . ALA A 1 86 ? 9.348 4.721 7.979 1.00 82.94 86 ALA A CA 1
ATOM 676 C C . ALA A 1 86 ? 9.636 3.265 7.593 1.00 82.94 86 ALA A C 1
ATOM 678 O O . ALA A 1 86 ? 10.603 2.954 6.899 1.00 82.94 86 ALA A O 1
ATOM 679 N N . LEU A 1 87 ? 8.758 2.378 8.045 1.00 86.38 87 LEU A N 1
ATOM 680 C CA . LEU A 1 87 ? 8.684 0.983 7.648 1.00 86.38 87 LEU A CA 1
ATOM 681 C C . LEU A 1 87 ? 7.379 0.732 6.909 1.00 86.38 87 LEU A C 1
ATOM 683 O O . LEU A 1 87 ? 6.319 0.999 7.469 1.00 86.38 87 LEU A O 1
ATOM 687 N N . ALA A 1 88 ? 7.459 0.172 5.706 1.00 85.50 88 ALA A N 1
ATOM 688 C CA . ALA A 1 88 ? 6.348 -0.528 5.076 1.00 85.50 88 ALA A CA 1
ATOM 689 C C . ALA A 1 88 ? 6.405 -1.995 5.499 1.00 85.50 88 ALA A C 1
ATOM 691 O O . ALA A 1 88 ? 7.459 -2.620 5.432 1.00 85.50 88 ALA A O 1
ATOM 692 N N . ILE A 1 89 ? 5.284 -2.553 5.933 1.00 89.25 89 ILE A N 1
ATOM 693 C CA . ILE A 1 89 ? 5.135 -3.969 6.259 1.00 89.25 89 ILE A CA 1
ATOM 694 C C . ILE A 1 89 ? 3.991 -4.504 5.412 1.00 89.25 89 ILE A C 1
ATOM 696 O O . ILE A 1 89 ? 2.949 -3.873 5.307 1.00 89.25 89 ILE A O 1
ATOM 700 N N . LYS A 1 90 ? 4.173 -5.660 4.793 1.00 88.12 90 LYS A N 1
ATOM 701 C CA . LYS A 1 90 ? 3.189 -6.278 3.912 1.00 88.12 90 LYS A CA 1
ATOM 702 C C . LYS A 1 90 ? 2.927 -7.684 4.394 1.00 88.12 90 LYS A C 1
ATOM 704 O O . LYS A 1 90 ? 3.846 -8.378 4.809 1.00 88.12 90 LYS A O 1
ATOM 709 N N . THR A 1 91 ? 1.689 -8.122 4.340 1.00 86.69 91 THR A N 1
ATOM 710 C CA . THR A 1 91 ? 1.267 -9.448 4.805 1.00 86.69 91 THR A CA 1
ATOM 711 C C . THR A 1 91 ? 0.149 -9.926 3.907 1.00 86.69 91 THR A C 1
ATOM 713 O O . THR A 1 91 ? -0.552 -9.113 3.316 1.00 86.69 91 THR A O 1
ATOM 716 N N . LEU A 1 92 ? -0.025 -11.238 3.784 1.00 77.88 92 LEU A N 1
ATOM 717 C CA . LEU A 1 92 ? -1.131 -11.812 3.014 1.00 77.88 92 LEU A CA 1
ATOM 718 C C . LEU A 1 92 ? -2.416 -11.969 3.832 1.00 77.88 92 LEU A C 1
ATOM 720 O O . LEU A 1 92 ? -3.456 -12.294 3.267 1.00 77.88 92 LEU A O 1
ATOM 724 N N . VAL A 1 93 ? -2.348 -11.724 5.144 1.00 75.25 93 VAL A N 1
ATOM 725 C CA . VAL A 1 93 ? -3.480 -11.823 6.063 1.00 75.25 93 VAL A CA 1
ATOM 726 C C . VAL A 1 93 ? -3.477 -10.634 7.016 1.00 75.25 93 VAL A C 1
ATOM 728 O O . VAL A 1 93 ? -2.475 -10.347 7.668 1.00 75.25 93 VAL A O 1
ATOM 731 N N . SER A 1 94 ? -4.620 -9.965 7.122 1.00 70.94 94 SER A N 1
ATOM 732 C CA . SER A 1 94 ? -4.856 -8.842 8.038 1.00 70.94 94 SER A CA 1
ATOM 733 C C . SER A 1 94 ? -5.398 -9.267 9.404 1.00 70.94 94 SER A C 1
ATOM 735 O O . SER A 1 94 ? -5.126 -8.656 10.436 1.00 70.94 94 SER A O 1
ATOM 737 N N . THR A 1 95 ? -6.196 -10.332 9.438 1.00 80.00 95 THR A N 1
ATOM 738 C CA . THR A 1 95 ? -6.879 -10.781 10.653 1.00 80.00 95 THR A CA 1
ATOM 739 C C . THR A 1 95 ? -6.004 -11.703 11.488 1.00 80.00 95 THR A C 1
ATOM 741 O O . THR A 1 95 ? -5.453 -12.672 10.973 1.00 80.00 95 THR A O 1
ATOM 744 N N . GLY A 1 96 ? -5.952 -11.467 12.800 1.00 82.94 96 GLY A N 1
ATOM 745 C CA . GLY A 1 96 ? -5.209 -12.329 13.723 1.00 82.94 96 GLY A CA 1
ATOM 746 C C . GLY A 1 96 ? -3.700 -12.091 13.712 1.00 82.94 96 GLY A C 1
ATOM 747 O O . GLY A 1 96 ? -2.965 -12.881 14.293 1.00 82.94 96 GLY A O 1
ATOM 748 N N . ILE A 1 97 ? -3.237 -11.003 13.099 1.00 89.31 97 ILE A N 1
ATOM 749 C CA . ILE A 1 97 ? -1.870 -10.514 13.255 1.00 89.31 97 ILE A CA 1
ATOM 750 C C . ILE A 1 97 ? -1.864 -9.232 14.091 1.00 89.31 97 ILE A C 1
ATOM 752 O O . ILE A 1 97 ? -2.825 -8.462 14.089 1.00 89.31 97 ILE A O 1
ATOM 756 N N . LYS A 1 98 ? -0.777 -9.001 14.823 1.00 91.12 98 LYS A N 1
ATOM 757 C CA . LYS A 1 98 ? -0.524 -7.746 15.535 1.00 91.12 98 LYS A CA 1
ATOM 758 C C . LYS A 1 98 ? 0.903 -7.312 15.251 1.00 91.12 98 LYS A C 1
ATOM 760 O O . LYS A 1 98 ? 1.837 -8.087 15.452 1.00 91.12 98 LYS A O 1
ATOM 765 N N . LEU A 1 99 ? 1.047 -6.072 14.807 1.00 91.50 99 LEU A N 1
ATOM 766 C CA . LEU A 1 99 ? 2.319 -5.463 14.453 1.00 91.50 99 LEU A CA 1
ATOM 767 C C . LEU A 1 99 ? 2.600 -4.302 15.402 1.00 91.50 99 LEU A C 1
ATOM 769 O O . LEU A 1 99 ? 1.741 -3.436 15.599 1.00 91.50 99 LEU A O 1
ATOM 773 N N . GLN A 1 100 ? 3.792 -4.276 15.991 1.00 92.69 100 GLN A N 1
ATOM 774 C CA . GLN A 1 100 ? 4.227 -3.171 16.841 1.00 92.69 100 GLN A CA 1
ATOM 775 C C . GLN A 1 100 ? 5.655 -2.760 16.501 1.00 92.69 100 GLN A C 1
ATOM 777 O O . GLN A 1 100 ? 6.527 -3.610 16.358 1.00 92.69 100 GLN A O 1
ATOM 782 N N . THR A 1 101 ? 5.914 -1.461 16.405 1.00 90.88 101 THR A N 1
ATOM 783 C CA . THR A 1 101 ? 7.278 -0.934 16.386 1.00 90.88 101 THR A CA 1
ATOM 784 C C . THR A 1 101 ? 7.699 -0.558 17.798 1.00 90.88 101 THR A C 1
ATOM 786 O O . THR A 1 101 ? 6.938 0.040 18.562 1.00 90.88 101 THR A O 1
ATOM 789 N N . ILE A 1 102 ? 8.914 -0.947 18.167 1.00 93.44 102 ILE A N 1
ATOM 790 C CA . ILE A 1 102 ? 9.489 -0.724 19.489 1.00 93.44 102 ILE A CA 1
ATOM 791 C C . ILE A 1 102 ? 10.766 0.076 19.310 1.00 93.44 102 ILE A C 1
ATOM 793 O O . ILE A 1 102 ? 11.657 -0.323 18.563 1.00 93.44 102 ILE A O 1
ATOM 797 N N . CYS A 1 103 ? 10.871 1.181 20.034 1.00 92.69 103 CYS A N 1
ATOM 798 C CA . CYS A 1 103 ? 12.094 1.954 20.100 1.00 92.69 103 CYS A CA 1
ATOM 799 C C . CYS A 1 103 ? 12.820 1.689 21.420 1.00 92.69 103 CYS A C 1
ATOM 801 O O . CYS A 1 103 ? 12.301 1.987 22.499 1.00 92.69 103 CYS A O 1
ATOM 803 N N . LYS A 1 104 ? 14.043 1.160 21.349 1.00 92.38 104 LYS A N 1
ATOM 804 C CA . LYS A 1 104 ? 14.811 0.747 22.530 1.00 92.38 104 LYS A CA 1
ATOM 805 C C . LYS A 1 104 ? 15.220 1.913 23.425 1.00 92.38 104 LYS A C 1
ATOM 807 O O . LYS A 1 104 ? 15.111 1.793 24.644 1.00 92.38 104 LYS A O 1
ATOM 812 N N . SER A 1 105 ? 15.673 3.024 22.844 1.00 91.06 105 SER A N 1
ATOM 813 C CA . SER A 1 105 ? 16.168 4.184 23.599 1.00 91.06 105 SER A CA 1
ATOM 814 C C . SER A 1 105 ? 15.070 4.860 24.418 1.00 91.06 105 SER A C 1
ATOM 816 O O . SER A 1 105 ? 15.288 5.223 25.572 1.00 91.06 105 SER A O 1
ATOM 818 N N . THR A 1 106 ? 13.864 4.961 23.860 1.00 90.56 106 THR A N 1
ATOM 819 C CA . THR A 1 106 ? 12.713 5.595 24.524 1.00 90.56 106 THR A CA 1
ATOM 820 C C . THR A 1 106 ? 11.799 4.608 25.247 1.00 90.56 106 THR A C 1
ATOM 822 O O . THR A 1 106 ? 10.910 5.032 25.981 1.00 90.56 106 THR A O 1
ATOM 825 N N . LYS A 1 107 ? 11.988 3.297 25.037 1.00 89.81 107 LYS A N 1
ATOM 826 C CA . LYS A 1 107 ? 11.049 2.234 25.444 1.00 89.81 107 LYS A CA 1
ATOM 827 C C . LYS A 1 107 ? 9.619 2.484 24.949 1.00 89.81 107 LYS A C 1
ATOM 829 O O . LYS A 1 107 ? 8.658 2.035 25.572 1.00 89.81 107 LYS A O 1
ATOM 834 N N . SER A 1 108 ? 9.470 3.224 23.850 1.00 86.38 108 SER A N 1
ATOM 835 C CA . SER A 1 108 ? 8.163 3.482 23.255 1.00 86.38 108 SER A CA 1
ATOM 836 C C . SER A 1 108 ? 7.734 2.297 22.397 1.00 86.38 108 SER A C 1
ATOM 838 O O . SER A 1 108 ? 8.553 1.662 21.732 1.00 86.38 108 SER A O 1
ATOM 840 N N . VAL A 1 109 ? 6.437 2.002 22.435 1.00 86.75 109 VAL A N 1
ATOM 841 C CA . VAL A 1 109 ? 5.795 0.968 21.625 1.00 86.75 109 VAL A CA 1
ATOM 842 C C . VAL A 1 109 ? 4.678 1.633 20.845 1.00 86.75 109 VAL A C 1
ATOM 844 O O . VAL A 1 109 ? 3.865 2.352 21.420 1.00 86.75 109 VAL A O 1
ATO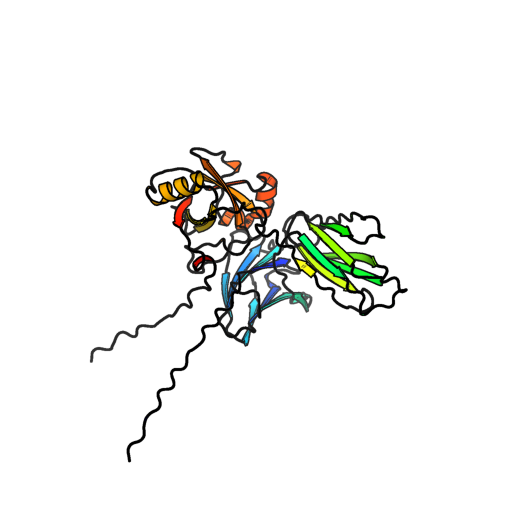M 847 N N . SER A 1 110 ? 4.647 1.412 19.539 1.00 83.56 110 SER A N 1
ATOM 848 C CA . SER A 1 110 ? 3.616 1.938 18.647 1.00 83.56 110 SER A CA 1
ATOM 849 C C . SER A 1 110 ? 2.961 0.796 17.906 1.00 83.56 110 SER A C 1
ATOM 851 O O . SER A 1 110 ? 3.644 -0.084 17.392 1.00 83.56 110 SER A O 1
ATOM 853 N N . THR A 1 111 ? 1.635 0.794 17.856 1.00 81.19 111 THR A N 1
ATOM 854 C CA . THR A 1 111 ? 0.915 -0.114 16.966 1.00 81.19 111 THR A CA 1
ATOM 855 C C . THR A 1 111 ? 1.164 0.326 15.529 1.00 81.19 111 THR A C 1
ATOM 857 O O . THR A 1 111 ? 1.116 1.518 15.229 1.00 81.19 111 THR A O 1
ATOM 860 N N . VAL A 1 112 ? 1.470 -0.633 14.660 1.00 79.94 112 VAL A N 1
ATOM 861 C CA . VAL A 1 112 ? 1.571 -0.380 13.224 1.00 79.94 112 VAL A CA 1
ATOM 862 C C . VAL A 1 112 ? 0.165 -0.417 12.645 1.00 79.94 112 VAL A C 1
ATOM 864 O O . VAL A 1 112 ? -0.592 -1.355 12.892 1.00 79.94 112 VAL A O 1
ATOM 867 N N . GLU A 1 113 ? -0.166 0.603 11.868 1.00 72.56 113 GLU A N 1
ATOM 868 C CA . GLU A 1 113 ? -1.494 0.779 11.300 1.00 72.56 113 GLU A CA 1
ATOM 869 C C . GLU A 1 113 ? -1.493 0.379 9.825 1.00 72.56 113 GLU A C 1
ATOM 871 O O . GLU A 1 113 ? -0.510 0.566 9.098 1.00 72.56 113 GLU A O 1
ATOM 876 N N . ALA A 1 114 ? -2.603 -0.203 9.385 1.00 71.88 114 ALA A N 1
ATOM 877 C CA . ALA A 1 114 ? -2.772 -0.584 7.997 1.00 71.88 114 ALA A CA 1
ATOM 878 C C . ALA A 1 114 ? -2.822 0.665 7.102 1.00 71.88 114 ALA A C 1
ATOM 880 O O . ALA A 1 114 ? -3.515 1.644 7.400 1.00 71.88 114 ALA A O 1
ATOM 881 N N . LEU A 1 115 ? -2.112 0.613 5.977 1.00 65.69 115 LEU A N 1
ATOM 882 C CA . LEU A 1 115 ? -2.140 1.598 4.906 1.00 65.69 115 LEU A CA 1
ATOM 883 C C . LEU A 1 115 ? -3.486 1.501 4.189 1.00 65.69 115 LEU A C 1
ATOM 885 O O . LEU A 1 115 ? -3.652 0.824 3.176 1.00 65.69 115 LEU A O 1
ATOM 889 N N . ARG A 1 116 ? -4.478 2.159 4.775 1.00 67.19 116 ARG A N 1
ATOM 890 C CA . ARG A 1 116 ? -5.846 2.184 4.272 1.00 67.19 116 ARG A CA 1
ATOM 891 C C . ARG A 1 116 ? -6.173 3.542 3.671 1.00 67.19 116 ARG A C 1
ATOM 893 O O . ARG A 1 116 ? -5.397 4.491 3.775 1.00 67.19 116 ARG A O 1
ATOM 900 N N . SER A 1 117 ? -7.320 3.579 2.999 1.00 64.06 117 SER A N 1
ATOM 901 C CA . SER A 1 117 ? -7.847 4.709 2.233 1.00 64.06 117 SER A CA 1
ATOM 902 C C . SER A 1 117 ? -7.543 6.084 2.854 1.00 64.06 117 SER A C 1
ATOM 904 O O . SER A 1 117 ? -7.648 6.239 4.075 1.00 64.06 117 SER A O 1
ATOM 906 N N . PRO A 1 118 ? -7.284 7.127 2.036 1.00 73.25 118 PRO A N 1
ATOM 907 C CA . PRO A 1 118 ? -7.247 8.510 2.513 1.00 73.25 118 PRO A CA 1
ATOM 908 C C . PRO A 1 118 ? -8.617 9.015 3.010 1.00 73.25 118 PRO A C 1
ATOM 910 O O . PRO A 1 118 ? -8.767 10.197 3.304 1.00 73.25 118 PRO A O 1
ATOM 913 N N . TRP A 1 119 ? -9.626 8.146 3.090 1.00 77.69 119 TRP A N 1
ATOM 914 C CA . TRP A 1 119 ? -10.982 8.452 3.510 1.00 77.69 119 TRP A CA 1
ATOM 915 C C . TRP A 1 119 ? -11.342 7.592 4.715 1.00 77.69 119 TRP A C 1
ATOM 917 O O . TRP A 1 119 ? -11.264 6.362 4.661 1.00 77.69 119 TRP A O 1
ATOM 927 N N . LYS A 1 120 ? -11.749 8.231 5.811 1.00 82.06 120 LYS A N 1
ATOM 928 C CA . LYS A 1 120 ? -12.153 7.535 7.039 1.00 82.06 120 LYS A CA 1
ATOM 929 C C . LYS A 1 120 ? -13.439 8.118 7.585 1.00 82.06 120 LYS A C 1
ATOM 931 O O . LYS A 1 120 ? -13.663 9.318 7.484 1.00 82.06 120 LYS A O 1
ATOM 936 N N . THR A 1 121 ? -14.237 7.281 8.231 1.00 83.25 121 THR A N 1
ATOM 937 C CA . THR A 1 121 ? -15.451 7.693 8.929 1.00 83.25 121 THR A CA 1
ATOM 938 C C . THR A 1 121 ? -15.418 7.202 10.369 1.00 83.25 121 THR A C 1
ATOM 940 O O . THR A 1 121 ? -15.322 6.005 10.630 1.00 83.25 121 THR A O 1
ATOM 943 N N . VAL A 1 122 ? -15.533 8.125 11.321 1.00 83.94 122 VAL A N 1
ATOM 944 C CA . VAL A 1 122 ? -15.673 7.820 12.749 1.00 83.94 122 VAL A CA 1
ATOM 945 C C . VAL A 1 122 ? -17.148 7.872 13.111 1.00 83.94 122 VAL A C 1
ATOM 947 O O . VAL A 1 122 ? -17.821 8.880 12.872 1.00 83.94 122 VAL A O 1
ATOM 950 N N . LYS A 1 123 ? -17.664 6.782 13.687 1.00 83.12 123 LYS A N 1
ATOM 951 C CA . LYS A 1 123 ? -19.039 6.735 14.200 1.00 83.12 123 LYS A CA 1
ATOM 952 C C . LYS A 1 123 ? -19.040 7.086 15.682 1.00 83.12 123 LYS A C 1
ATOM 954 O O . LYS A 1 123 ? -18.462 6.369 16.493 1.00 83.12 123 LYS A O 1
ATOM 959 N N . LEU A 1 124 ? -19.730 8.164 16.030 1.00 78.81 124 LEU A N 1
ATOM 960 C CA . LEU A 1 124 ? -19.913 8.593 17.409 1.00 78.81 124 LEU A CA 1
ATOM 961 C C . LEU A 1 124 ? -21.244 8.037 17.918 1.00 78.81 124 LEU A C 1
ATOM 963 O O . LEU A 1 124 ? -22.318 8.541 17.582 1.00 78.81 124 LEU A O 1
ATOM 967 N N . THR A 1 125 ? -21.185 6.962 18.702 1.00 72.00 125 THR A N 1
ATOM 968 C CA . THR A 1 125 ? -22.356 6.379 19.370 1.00 72.00 125 THR A CA 1
ATOM 969 C C . THR A 1 125 ? -22.455 6.8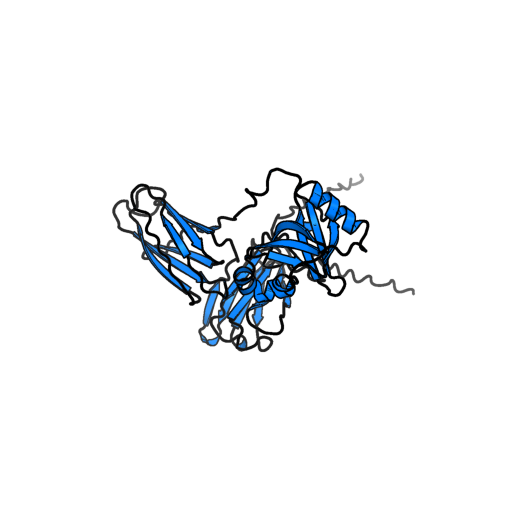93 20.801 1.00 72.00 125 THR A C 1
ATOM 971 O O . THR A 1 125 ? -21.633 6.573 21.652 1.00 72.00 125 THR A O 1
ATOM 974 N N . SER A 1 126 ? -23.499 7.679 21.064 1.00 59.59 126 SER A N 1
ATOM 975 C CA . SER A 1 126 ? -23.765 8.362 22.338 1.00 59.59 126 SER A CA 1
ATOM 976 C C . SER A 1 126 ? -24.173 7.446 23.505 1.00 59.59 126 SER A C 1
ATOM 978 O O . SER A 1 126 ? -24.509 7.952 24.572 1.00 59.59 126 SER A O 1
ATOM 980 N N . THR A 1 127 ? -24.188 6.118 23.347 1.00 60.50 127 THR A N 1
ATOM 981 C CA . THR A 1 127 ? -24.796 5.199 24.332 1.00 60.50 127 THR A CA 1
ATOM 982 C C . THR A 1 127 ? -24.142 5.230 25.716 1.00 60.50 127 THR A C 1
ATOM 984 O O . THR A 1 127 ? -24.751 4.752 26.665 1.00 60.50 127 THR A O 1
ATOM 987 N N . ALA A 1 128 ? -22.939 5.797 25.849 1.00 53.97 128 ALA A N 1
ATOM 988 C CA . ALA A 1 128 ? -22.196 5.872 27.108 1.00 53.97 128 ALA A CA 1
ATOM 989 C C . ALA A 1 128 ? -22.116 7.281 27.734 1.00 53.97 128 ALA A C 1
ATOM 991 O O . ALA A 1 128 ? -21.524 7.421 28.801 1.00 53.97 128 ALA A O 1
ATOM 992 N N . LEU A 1 129 ? -22.668 8.325 27.100 1.00 57.69 129 LEU A N 1
ATOM 993 C CA . LEU A 1 129 ? -22.433 9.718 27.510 1.00 57.69 129 LEU A CA 1
ATOM 994 C C . LEU A 1 129 ? -23.739 10.432 27.909 1.00 57.69 129 LEU A C 1
ATOM 996 O O . LEU A 1 129 ? -24.738 10.303 27.197 1.00 57.69 129 LEU A O 1
ATOM 1000 N N . PRO A 1 130 ? -23.756 11.199 29.020 1.00 62.50 130 PRO A N 1
ATOM 1001 C CA . PRO A 1 130 ? -24.940 11.936 29.434 1.00 62.50 130 PRO A CA 1
ATOM 1002 C C . PRO A 1 130 ? -25.321 13.006 28.391 1.00 62.50 130 PRO A C 1
ATOM 1004 O O . PRO A 1 130 ? -24.440 13.731 27.923 1.00 62.50 130 PRO A O 1
ATOM 1007 N N . PRO A 1 131 ? -26.618 13.170 28.064 1.00 63.56 131 PRO A N 1
ATOM 1008 C CA . PRO A 1 131 ? -27.117 14.016 26.966 1.00 63.56 131 PRO A CA 1
ATOM 1009 C C . PRO A 1 131 ? -26.862 15.530 27.114 1.00 63.56 131 PRO A C 1
ATOM 1011 O O . PRO A 1 131 ? -27.256 16.307 26.250 1.00 63.56 131 PRO A O 1
ATOM 1014 N N . SER A 1 132 ? -26.224 15.973 28.198 1.00 63.12 132 SER A N 1
ATOM 1015 C CA . SER A 1 132 ? -25.968 17.387 28.501 1.00 63.12 132 SER A CA 1
ATOM 1016 C C . SER A 1 132 ? -24.494 17.727 28.734 1.00 63.12 132 SER A C 1
ATOM 1018 O O . SER A 1 132 ? -24.176 18.893 28.961 1.00 63.12 132 SER A O 1
ATOM 1020 N N . ALA A 1 133 ? -23.585 16.748 28.713 1.00 65.81 133 ALA A N 1
ATOM 1021 C CA . ALA A 1 133 ? -22.162 17.024 28.879 1.00 65.81 133 ALA A CA 1
ATOM 1022 C C . ALA A 1 133 ? -21.562 17.433 27.531 1.00 65.81 133 ALA A C 1
ATOM 1024 O O . ALA A 1 133 ? -21.692 16.703 26.553 1.00 65.81 133 ALA A O 1
ATOM 1025 N N . ALA A 1 134 ? -20.890 18.583 27.466 1.00 68.81 134 ALA A N 1
ATOM 1026 C CA . ALA A 1 134 ? -19.983 18.854 26.359 1.00 68.81 134 ALA A CA 1
ATOM 1027 C C . ALA A 1 134 ? -18.856 17.818 26.429 1.00 68.81 134 ALA A C 1
ATOM 1029 O O . ALA A 1 134 ? -18.105 17.779 27.404 1.00 68.81 134 ALA A O 1
ATOM 1030 N N . VAL A 1 135 ? -18.786 16.946 25.429 1.00 72.56 135 VAL A N 1
ATOM 1031 C CA . VAL A 1 135 ? -17.748 15.923 25.329 1.00 72.56 135 VAL A CA 1
ATOM 1032 C C . VAL A 1 135 ? -16.734 16.400 24.321 1.00 72.56 135 VAL A C 1
ATOM 1034 O O . VAL A 1 135 ? -17.069 17.035 23.325 1.00 72.56 135 VAL A O 1
ATOM 1037 N N . THR A 1 136 ? -15.481 16.085 24.578 1.00 80.19 136 THR A N 1
ATOM 1038 C CA . THR A 1 136 ? -14.398 16.498 23.714 1.00 80.19 136 THR A CA 1
ATOM 1039 C C . THR A 1 136 ? -13.759 15.254 23.124 1.00 80.19 136 THR A C 1
ATOM 1041 O O . THR A 1 136 ? -13.217 14.419 23.852 1.00 80.19 136 THR A O 1
ATOM 1044 N N . VAL A 1 137 ? -13.843 15.118 21.801 1.00 81.75 137 VAL A N 1
ATOM 1045 C CA . VAL A 1 137 ? -13.227 14.007 21.077 1.00 81.75 137 VAL A CA 1
ATOM 1046 C C . VAL A 1 137 ? -11.788 14.379 20.754 1.00 81.75 137 VAL A C 1
ATOM 1048 O O . VAL A 1 137 ? -11.526 15.379 20.084 1.00 81.75 137 VAL A O 1
ATOM 1051 N N . GLN A 1 138 ? -10.863 13.562 21.237 1.00 86.75 138 GLN A N 1
ATOM 1052 C CA . GLN A 1 138 ? -9.458 13.605 20.884 1.00 86.75 138 GLN A CA 1
ATOM 1053 C C . GLN A 1 138 ? -9.242 12.755 19.629 1.00 86.75 138 GLN A C 1
ATOM 1055 O O . GLN A 1 138 ? -9.544 11.562 19.604 1.00 86.75 138 GLN A O 1
ATOM 1060 N N . LEU A 1 139 ? -8.731 13.384 18.581 1.00 85.56 139 LEU A N 1
ATOM 1061 C CA . LEU A 1 139 ? -8.412 12.773 17.300 1.00 85.56 139 LEU A CA 1
ATOM 1062 C C . LEU A 1 139 ? -6.898 12.742 17.154 1.00 85.56 139 LEU A C 1
ATOM 1064 O O . LEU A 1 139 ? -6.284 13.802 17.075 1.00 85.56 139 LEU A O 1
ATOM 1068 N N . SER A 1 140 ? -6.303 11.557 17.115 1.00 84.81 140 SER A N 1
ATOM 1069 C CA . SER A 1 140 ? -4.874 11.367 16.877 1.00 84.81 140 SER A CA 1
ATOM 1070 C C . SER A 1 140 ? -4.657 10.837 15.465 1.00 84.81 140 SER A C 1
ATOM 1072 O O . SER A 1 140 ? -5.090 9.736 15.126 1.00 84.81 140 SER A O 1
ATOM 1074 N N . PHE A 1 141 ? -3.996 11.639 14.642 1.00 83.25 141 PHE A N 1
ATOM 1075 C CA . PHE A 1 141 ? -3.631 11.325 13.269 1.00 83.25 141 PHE A CA 1
ATOM 1076 C C . PHE A 1 141 ? -2.190 10.843 13.234 1.00 83.25 141 PHE A C 1
ATOM 1078 O O . PHE A 1 141 ? -1.346 11.444 13.896 1.00 83.25 141 PHE A O 1
ATOM 1085 N N . VAL A 1 142 ? -1.907 9.820 12.430 1.00 80.56 142 VAL A N 1
ATOM 1086 C CA . VAL A 1 142 ? -0.537 9.404 12.106 1.00 80.56 142 VAL A CA 1
ATOM 1087 C C . VAL A 1 142 ? -0.329 9.523 10.605 1.00 80.56 142 VAL A C 1
ATOM 1089 O O . VAL A 1 142 ? -1.117 8.965 9.839 1.00 80.56 142 VAL A O 1
ATOM 1092 N N . ASN A 1 143 ? 0.698 10.250 10.162 1.00 77.94 143 ASN A N 1
ATOM 1093 C CA . ASN A 1 143 ? 0.964 10.388 8.732 1.00 77.94 143 ASN A CA 1
ATOM 1094 C C . ASN A 1 143 ? 1.637 9.105 8.252 1.00 77.94 143 ASN A C 1
ATOM 1096 O O . ASN A 1 143 ? 2.723 8.768 8.719 1.00 77.94 143 ASN A O 1
ATOM 1100 N N . LEU A 1 144 ? 0.981 8.387 7.342 1.00 75.44 144 LEU A N 1
ATOM 1101 C CA . LEU A 1 144 ? 1.524 7.160 6.759 1.00 75.44 144 LEU A CA 1
ATOM 1102 C C . LEU A 1 144 ? 2.217 7.427 5.417 1.00 75.44 144 LEU A C 1
ATOM 1104 O O . LEU A 1 144 ? 2.767 6.510 4.817 1.00 75.44 144 LEU A O 1
ATOM 1108 N N . SER A 1 145 ? 2.190 8.673 4.942 1.00 71.38 145 SER A N 1
ATOM 1109 C CA . SER A 1 145 ? 2.872 9.114 3.731 1.00 71.38 145 SER A CA 1
ATOM 1110 C C . SER A 1 145 ? 4.184 9.825 4.054 1.00 71.38 145 SER A C 1
ATOM 1112 O O . SER A 1 145 ? 4.320 10.473 5.090 1.00 71.38 145 SER A O 1
ATOM 1114 N N . GLN A 1 146 ? 5.136 9.758 3.121 1.00 66.12 146 GLN A N 1
ATOM 1115 C CA . GLN A 1 146 ? 6.347 10.582 3.154 1.00 66.12 146 GLN A CA 1
ATOM 1116 C C . GLN A 1 146 ? 6.069 12.058 2.819 1.00 66.12 146 GLN A C 1
ATOM 1118 O O . GLN A 1 146 ? 6.874 12.927 3.152 1.00 66.12 146 GLN A O 1
ATOM 1123 N N . ALA A 1 147 ? 4.957 12.368 2.142 1.00 68.75 147 ALA A N 1
ATOM 1124 C CA . ALA A 1 147 ? 4.579 13.753 1.870 1.00 68.75 147 ALA A CA 1
ATOM 1125 C C . ALA A 1 147 ? 3.855 14.392 3.051 1.00 68.75 147 ALA A C 1
ATOM 1127 O O . ALA A 1 147 ? 3.192 13.731 3.853 1.00 68.75 147 ALA A O 1
ATOM 1128 N N . LYS A 1 148 ? 3.891 15.731 3.064 1.00 74.75 148 LYS A N 1
ATOM 1129 C CA . LYS A 1 148 ? 2.922 16.529 3.815 1.00 74.75 148 LYS A CA 1
ATOM 1130 C C . LYS A 1 148 ? 1.513 16.060 3.473 1.00 74.75 148 LYS A C 1
ATOM 1132 O O . LYS A 1 148 ? 1.144 15.993 2.299 1.00 74.75 148 LYS A O 1
ATOM 1137 N N . ASN A 1 149 ? 0.748 15.773 4.512 1.00 74.75 149 ASN A N 1
ATOM 1138 C CA . ASN A 1 149 ? -0.633 15.361 4.387 1.00 74.75 149 ASN A CA 1
ATOM 1139 C C . ASN A 1 149 ? -1.539 16.486 4.887 1.00 74.75 149 ASN A C 1
ATOM 1141 O O . ASN A 1 149 ? -1.197 17.173 5.852 1.00 74.75 149 ASN A O 1
ATOM 1145 N N . SER A 1 150 ? -2.669 16.669 4.212 1.00 80.19 150 SER A N 1
ATOM 1146 C CA . SER A 1 150 ? -3.713 17.607 4.615 1.00 80.19 150 SER A CA 1
ATOM 1147 C C . SER A 1 150 ? -4.997 16.819 4.776 1.00 80.19 150 SER A C 1
ATOM 1149 O O . SER A 1 150 ? -5.428 16.161 3.828 1.00 80.19 150 SER A O 1
ATOM 1151 N N . VAL A 1 151 ? -5.581 16.847 5.973 1.00 79.69 151 VAL A N 1
ATOM 1152 C CA . VAL A 1 151 ? -6.813 16.111 6.279 1.00 79.69 151 VAL A CA 1
ATOM 1153 C C . VAL A 1 151 ? -7.952 17.102 6.411 1.00 79.69 151 VAL A C 1
ATOM 1155 O O . VAL A 1 151 ? -7.958 17.905 7.325 1.00 79.69 151 VAL A O 1
ATOM 1158 N N . GLU A 1 152 ? -8.929 17.038 5.522 1.00 80.62 152 GLU A N 1
ATOM 1159 C CA . GLU A 1 152 ? -10.210 17.713 5.641 1.00 80.62 152 GLU A CA 1
ATOM 1160 C C . GLU A 1 152 ? -11.150 16.905 6.541 1.00 80.62 152 GLU A C 1
ATOM 1162 O O . GLU A 1 152 ? -11.429 15.732 6.284 1.00 80.62 152 GLU A O 1
ATOM 1167 N N . VAL A 1 153 ? -11.668 17.550 7.585 1.00 80.44 153 VAL A N 1
ATOM 1168 C CA . VAL A 1 153 ? -12.699 16.980 8.460 1.00 80.44 153 VAL A CA 1
ATOM 1169 C C . VAL A 1 153 ? -14.069 17.514 8.048 1.00 80.44 153 VAL A C 1
ATOM 1171 O O . VAL A 1 153 ? -14.297 18.722 8.038 1.00 80.44 153 VAL A O 1
ATOM 1174 N N . LEU A 1 154 ? -14.989 16.611 7.723 1.00 76.38 154 LEU A N 1
ATOM 1175 C CA . LEU A 1 154 ? -16.381 16.900 7.399 1.00 76.38 154 LEU A CA 1
ATOM 1176 C C . LEU A 1 154 ? -17.272 16.345 8.506 1.00 76.38 154 LEU A C 1
ATOM 1178 O O . LEU A 1 154 ? -17.308 15.143 8.772 1.00 76.38 154 LEU A O 1
ATOM 1182 N N . TRP A 1 155 ? -18.010 17.236 9.152 1.00 73.88 155 TRP A N 1
ATOM 1183 C CA . TRP A 1 155 ? -18.928 16.875 10.219 1.00 73.88 155 TRP A CA 1
ATOM 1184 C C . TRP A 1 155 ? -20.353 16.756 9.672 1.00 73.88 155 TRP A C 1
ATOM 1186 O O . TRP A 1 155 ? -20.890 17.728 9.146 1.00 73.88 155 TRP A O 1
ATOM 1196 N N . ASN A 1 156 ? -20.970 15.579 9.808 1.00 65.19 156 ASN A N 1
ATOM 1197 C CA . ASN A 1 156 ? -22.339 15.314 9.355 1.00 65.19 156 ASN A CA 1
ATOM 1198 C C . ASN A 1 156 ? -23.305 15.215 10.545 1.00 65.19 156 ASN A C 1
ATOM 1200 O O . ASN A 1 156 ? -23.936 14.185 10.781 1.00 65.19 156 ASN A O 1
ATOM 1204 N N . ASP A 1 157 ? -23.437 16.307 11.295 1.00 59.38 157 ASP A N 1
ATOM 1205 C CA . ASP A 1 157 ? -24.555 16.513 12.219 1.00 59.38 157 ASP A CA 1
ATOM 1206 C C . ASP A 1 157 ? -25.426 17.637 11.671 1.00 59.38 157 ASP A C 1
ATOM 1208 O O . ASP A 1 157 ? -24.929 18.686 11.269 1.00 59.38 157 ASP A O 1
ATOM 1212 N N . ARG A 1 158 ? -26.743 17.432 11.688 1.00 51.62 158 ARG A N 1
ATOM 1213 C CA . ARG A 1 158 ? -27.732 18.397 11.192 1.00 51.62 158 ARG A CA 1
ATOM 1214 C C . ARG A 1 158 ? -27.697 19.737 11.942 1.00 51.62 158 ARG A C 1
ATOM 1216 O O . ARG A 1 158 ? -28.368 20.667 11.507 1.00 51.62 158 ARG A O 1
ATOM 1223 N N . LYS A 1 159 ? -26.978 19.833 13.069 1.00 50.34 159 LYS A N 1
ATOM 1224 C CA . LYS A 1 159 ? -26.945 21.013 13.950 1.00 50.34 159 LYS A CA 1
ATOM 1225 C C . LYS A 1 159 ? -25.613 21.768 14.008 1.00 50.34 159 LYS A C 1
ATOM 1227 O O . LYS A 1 159 ? -25.600 22.870 14.549 1.00 50.34 159 LYS A O 1
ATOM 1232 N N . ILE A 1 160 ? -24.517 21.223 13.479 1.00 51.44 160 ILE A N 1
ATOM 1233 C CA . ILE A 1 160 ? -23.197 21.873 13.523 1.00 51.44 160 ILE A CA 1
ATOM 1234 C C . ILE A 1 160 ? -22.793 22.199 12.088 1.00 51.44 160 ILE A C 1
ATOM 1236 O O . ILE A 1 160 ? -22.732 21.306 11.246 1.00 51.44 160 ILE A O 1
ATOM 1240 N N . ALA A 1 161 ? -22.546 23.479 11.796 1.00 50.78 161 ALA A N 1
ATOM 1241 C CA . ALA A 1 161 ? -21.999 23.888 10.506 1.00 50.78 161 ALA A CA 1
ATOM 1242 C C . ALA A 1 161 ? -20.704 23.109 10.237 1.00 50.78 161 ALA A C 1
ATOM 1244 O O . ALA A 1 161 ? -19.881 22.950 11.137 1.00 50.78 161 ALA A O 1
ATOM 1245 N N . SER A 1 162 ? -20.525 22.605 9.016 1.00 53.25 162 SER A N 1
ATOM 1246 C CA . SER A 1 162 ? -19.320 21.871 8.635 1.00 53.25 162 SER A CA 1
ATOM 1247 C C . SER A 1 162 ? -18.088 22.760 8.831 1.00 53.25 162 SER A C 1
ATOM 1249 O O . SER A 1 162 ? -17.822 23.651 8.022 1.00 53.25 162 SER A O 1
ATOM 1251 N N . THR A 1 163 ? -17.335 22.537 9.903 1.00 55.53 163 THR A N 1
ATOM 1252 C CA . THR A 1 163 ? -16.058 23.216 10.117 1.00 55.53 163 THR A CA 1
ATOM 1253 C C . THR A 1 163 ? -14.985 22.428 9.393 1.00 55.53 163 THR A C 1
ATOM 1255 O O . THR A 1 163 ? -14.587 21.355 9.842 1.00 55.53 163 THR A O 1
ATOM 1258 N N . LYS A 1 164 ? -14.504 22.972 8.274 1.00 59.38 164 LYS A N 1
ATOM 1259 C CA . LYS A 1 164 ? -13.321 22.446 7.603 1.00 59.38 164 LYS A CA 1
ATOM 1260 C C . LYS A 1 164 ? -12.103 22.717 8.479 1.00 59.38 164 LYS A C 1
ATOM 1262 O O . LYS A 1 164 ? -11.623 23.844 8.568 1.00 59.38 164 LYS A O 1
ATOM 1267 N N . LEU A 1 165 ? -11.613 21.672 9.128 1.00 61.91 165 LEU A N 1
ATOM 1268 C CA . LEU A 1 165 ? -10.268 21.647 9.684 1.00 61.91 165 LEU A CA 1
ATOM 1269 C C . LEU A 1 165 ? -9.372 21.061 8.597 1.00 61.91 165 LEU A C 1
ATOM 1271 O O . LEU A 1 165 ? -9.664 19.968 8.123 1.00 61.91 165 LEU A O 1
ATOM 1275 N N . SER A 1 166 ? -8.339 21.800 8.192 1.00 62.25 166 SER A N 1
ATOM 1276 C CA . SER A 1 166 ? -7.274 21.337 7.291 1.00 62.25 166 SER A CA 1
ATOM 1277 C C . SER A 1 166 ? -5.937 21.387 8.026 1.00 62.25 166 SER A C 1
ATOM 1279 O O . SER A 1 166 ? -5.116 22.258 7.740 1.00 62.25 166 SER A O 1
ATOM 1281 N N . PRO A 1 167 ? -5.713 20.542 9.046 1.00 59.66 167 PRO A N 1
ATOM 1282 C CA . PRO A 1 167 ? -4.379 20.394 9.579 1.00 59.66 167 PRO A CA 1
ATOM 1283 C C . PRO A 1 167 ? -3.430 19.883 8.494 1.00 59.66 167 PRO A C 1
ATOM 1285 O O . PRO A 1 167 ? -3.591 18.771 7.988 1.00 59.66 167 PRO A O 1
ATOM 1288 N N . ASP A 1 168 ? -2.416 20.685 8.196 1.00 62.09 168 ASP A N 1
ATOM 1289 C CA . ASP A 1 168 ? -1.221 20.216 7.515 1.00 62.09 168 ASP A CA 1
ATOM 1290 C C . ASP A 1 168 ? -0.273 19.666 8.575 1.00 62.09 168 ASP A C 1
ATOM 1292 O O . ASP A 1 168 ? 0.150 20.392 9.479 1.00 62.09 168 ASP A O 1
ATOM 1296 N N . PHE A 1 169 ? 0.082 18.389 8.478 1.00 65.50 169 PHE A N 1
ATOM 1297 C CA . PHE A 1 169 ? 1.064 17.804 9.383 1.00 65.50 169 PHE A CA 1
ATOM 1298 C C . PHE A 1 169 ? 2.190 17.146 8.593 1.00 65.50 169 PHE A C 1
ATOM 1300 O O . PHE A 1 169 ? 2.017 16.188 7.840 1.00 65.50 169 PHE A O 1
ATOM 1307 N N . ALA A 1 170 ? 3.372 17.742 8.751 1.00 55.97 170 ALA A N 1
ATOM 1308 C CA . ALA A 1 170 ? 4.644 17.136 8.379 1.00 55.97 170 ALA A CA 1
ATOM 1309 C C . ALA A 1 170 ? 5.169 16.213 9.493 1.00 55.97 170 ALA A C 1
ATOM 1311 O O . ALA A 1 170 ? 6.067 15.415 9.249 1.00 55.97 170 ALA A O 1
ATOM 1312 N N . SER A 1 171 ? 4.639 16.345 10.716 1.00 58.12 171 SER A N 1
ATOM 1313 C CA . SER A 1 171 ? 4.958 15.466 11.836 1.00 58.12 171 SER A CA 1
ATOM 1314 C C . SER A 1 171 ? 4.339 14.087 11.634 1.00 58.12 171 SER A C 1
ATOM 1316 O O . SER A 1 171 ? 3.334 13.923 10.944 1.00 58.12 171 SER A O 1
ATOM 1318 N N . THR A 1 172 ? 4.933 13.086 12.275 1.00 62.97 172 THR A N 1
ATOM 1319 C CA . THR A 1 172 ? 4.399 11.723 12.284 1.00 62.97 172 THR A CA 1
ATOM 1320 C C . THR A 1 172 ? 3.053 11.649 12.982 1.00 62.97 172 THR A C 1
ATOM 1322 O O . THR A 1 172 ? 2.244 10.823 12.588 1.00 62.97 172 THR A O 1
ATOM 1325 N N . GLU A 1 173 ? 2.793 12.519 13.964 1.00 73.62 173 GLU A N 1
ATOM 1326 C CA . GLU A 1 173 ? 1.549 12.540 14.729 1.00 73.62 173 GLU A CA 1
ATOM 1327 C C . GLU A 1 173 ? 0.975 13.952 14.882 1.00 73.62 173 GLU A C 1
ATOM 1329 O O . GLU A 1 173 ? 1.713 14.936 14.993 1.00 73.62 173 GLU A O 1
ATOM 1334 N N . LEU A 1 174 ? -0.353 14.044 14.931 1.00 78.25 174 LEU A N 1
ATOM 1335 C CA . LEU A 1 174 ? -1.098 15.254 15.267 1.00 78.25 174 LEU A CA 1
ATOM 1336 C C . LEU A 1 174 ? -2.279 14.886 16.161 1.00 78.25 174 LEU A C 1
ATOM 1338 O O . LEU A 1 174 ? -2.978 13.920 15.884 1.00 78.25 174 LEU A O 1
ATOM 1342 N N . THR A 1 175 ? -2.538 15.678 17.201 1.00 80.00 175 THR A N 1
ATOM 1343 C CA . THR A 1 175 ? -3.749 15.535 18.015 1.00 80.00 175 THR A CA 1
ATOM 1344 C C . THR A 1 175 ? -4.633 16.770 17.884 1.00 80.00 175 THR A C 1
ATOM 1346 O O . THR A 1 175 ? -4.166 17.884 18.105 1.00 80.00 175 THR A O 1
ATOM 1349 N N . VAL A 1 176 ? -5.909 16.569 17.552 1.00 77.56 176 VAL A N 1
ATOM 1350 C CA . VAL A 1 176 ? -6.930 17.620 17.473 1.00 77.56 176 VAL A CA 1
ATOM 1351 C C . VAL A 1 176 ? -8.068 17.301 18.430 1.00 77.56 176 VAL A C 1
ATOM 1353 O O . VAL A 1 176 ? -8.416 16.145 18.651 1.00 77.56 176 VAL A O 1
ATOM 1356 N N . THR A 1 177 ? -8.652 18.347 18.989 1.00 79.75 177 THR A N 1
ATOM 1357 C CA . THR A 1 177 ? -9.648 18.279 20.050 1.00 79.75 177 THR A CA 1
ATOM 1358 C C . THR A 1 177 ? -10.925 18.931 19.534 1.00 79.75 177 THR A C 1
ATOM 1360 O O . THR A 1 177 ? -10.916 20.123 19.229 1.00 79.75 177 THR A O 1
ATOM 1363 N N . VAL A 1 178 ? -12.008 18.161 19.392 1.00 74.81 178 VAL A N 1
ATOM 1364 C CA . VAL A 1 178 ? -13.262 18.633 18.778 1.00 74.81 178 VAL A CA 1
ATOM 1365 C C . VAL A 1 178 ? -14.412 18.556 19.786 1.00 74.81 178 VAL A C 1
ATOM 1367 O O . VAL A 1 178 ? -14.634 17.484 20.358 1.00 74.81 178 VAL A O 1
ATOM 1370 N N . PRO A 1 179 ? -15.154 19.656 20.022 1.00 75.00 179 PRO A N 1
ATOM 1371 C CA . PRO A 1 179 ? -16.329 19.623 20.883 1.00 75.00 179 PRO A CA 1
ATOM 1372 C C . PRO A 1 179 ? -17.471 18.836 20.223 1.00 75.00 179 PRO A C 1
ATOM 1374 O O . PRO A 1 179 ? -17.746 18.985 19.034 1.00 75.00 179 PRO A O 1
ATOM 1377 N N . TYR A 1 180 ? -18.162 18.025 21.019 1.00 72.75 180 TYR A N 1
ATOM 1378 C CA . TYR A 1 180 ? -19.302 17.201 20.637 1.00 72.75 180 TYR A CA 1
ATOM 1379 C C . TYR A 1 180 ? -20.411 17.334 21.684 1.00 72.75 180 TYR A C 1
ATOM 1381 O O . TYR A 1 180 ? -20.175 17.175 22.883 1.00 72.75 180 TYR A O 1
ATOM 1389 N N . THR A 1 181 ? -21.636 17.613 21.237 1.00 69.00 181 THR A N 1
ATOM 1390 C CA . THR A 1 181 ? -22.822 17.598 22.100 1.00 69.00 181 THR A CA 1
ATOM 1391 C C . THR A 1 181 ? -23.583 16.289 21.877 1.00 69.00 181 THR A C 1
ATOM 1393 O O . THR A 1 181 ? -24.110 16.078 20.783 1.00 69.00 181 THR A O 1
ATOM 1396 N N . PRO A 1 182 ? -23.654 15.395 22.876 1.00 64.50 182 PRO A N 1
ATOM 1397 C CA . PRO A 1 182 ? -24.347 14.119 22.752 1.00 64.50 182 PRO A CA 1
ATOM 1398 C C . PRO A 1 182 ? -25.847 14.319 22.487 1.00 64.50 182 PRO A C 1
ATOM 1400 O O . PRO A 1 182 ? -26.526 15.039 23.214 1.00 64.50 182 PRO A O 1
ATOM 1403 N N . GLY A 1 183 ? -26.380 13.682 21.441 1.00 62.22 183 GLY A N 1
ATOM 1404 C CA . GLY A 1 183 ? -27.805 13.801 21.093 1.00 62.22 183 GLY A CA 1
ATOM 1405 C C . GLY A 1 183 ? -28.309 12.871 19.983 1.00 62.22 183 GLY A C 1
ATOM 1406 O O . GLY A 1 183 ? -29.416 13.068 19.485 1.00 62.22 183 GLY A O 1
ATOM 1407 N N . GLY A 1 184 ? -27.515 11.877 19.573 1.00 68.75 184 GLY A N 1
ATOM 1408 C CA . GLY A 1 184 ? -27.836 10.956 18.480 1.00 68.75 184 GLY A CA 1
ATOM 1409 C C . GLY A 1 184 ? -26.613 10.174 17.989 1.00 68.75 184 GLY A C 1
ATOM 1410 O O . GLY A 1 184 ? -25.602 10.084 18.688 1.00 68.75 184 GLY A O 1
ATOM 1411 N N . THR A 1 185 ? -26.713 9.593 16.790 1.00 69.56 185 THR A N 1
ATOM 1412 C CA . THR A 1 185 ? -25.565 9.032 16.061 1.00 69.56 185 THR A CA 1
ATOM 1413 C C . THR A 1 185 ? -24.941 10.131 15.208 1.00 69.56 185 THR A C 1
ATOM 1415 O O . THR A 1 185 ? -25.577 10.618 14.275 1.00 69.56 185 THR A O 1
ATOM 1418 N N . GLY A 1 186 ? -23.712 10.523 15.541 1.00 74.12 186 GLY A N 1
ATOM 1419 C CA . GLY A 1 186 ? -22.914 11.457 14.748 1.00 74.12 186 GLY A CA 1
ATOM 1420 C C . GLY A 1 186 ? -21.911 10.725 13.858 1.00 74.12 186 GLY A C 1
ATOM 1421 O O . GLY A 1 186 ? -21.431 9.641 14.206 1.00 74.12 186 GLY A O 1
ATOM 1422 N N . HIS A 1 187 ? -21.564 11.332 12.724 1.00 81.25 187 HIS A N 1
ATOM 1423 C CA . HIS A 1 187 ? -20.491 10.855 11.855 1.00 81.25 187 HIS A CA 1
ATOM 1424 C C . HIS A 1 187 ? -19.501 11.981 11.568 1.00 81.25 187 HIS A C 1
ATOM 1426 O O . HIS A 1 187 ? -19.894 13.065 11.132 1.00 81.25 187 HIS A O 1
ATOM 1432 N N . MET A 1 188 ? -18.218 11.694 11.773 1.00 82.69 188 MET A N 1
ATOM 1433 C CA . MET A 1 188 ? -17.125 12.498 11.234 1.00 82.69 188 MET A CA 1
ATOM 1434 C C . MET A 1 188 ? -16.548 11.777 10.032 1.00 82.69 188 MET A C 1
ATOM 1436 O O . MET A 1 188 ? -16.149 10.622 10.163 1.00 82.69 188 MET A O 1
ATOM 1440 N N . GLN A 1 189 ? -16.484 12.452 8.894 1.00 84.12 189 GLN A N 1
ATOM 1441 C CA . GLN A 1 189 ? -15.763 11.976 7.723 1.00 84.12 189 GLN A CA 1
ATOM 1442 C C . GLN A 1 189 ? -14.444 12.733 7.613 1.00 84.12 189 GLN A C 1
ATOM 1444 O O . GLN A 1 189 ? -14.364 13.924 7.896 1.00 84.12 189 GLN A O 1
ATOM 1449 N N . PHE A 1 190 ? -13.408 12.034 7.194 1.00 82.94 190 PHE A N 1
ATOM 1450 C CA . PHE A 1 190 ? -12.058 12.547 7.056 1.00 82.94 190 PHE A CA 1
ATOM 1451 C C . PHE A 1 190 ? -11.602 12.261 5.639 1.00 82.94 190 PHE A C 1
ATOM 1453 O O . PHE A 1 190 ? -11.749 11.130 5.178 1.00 82.94 190 PHE A O 1
ATOM 1460 N N . ARG A 1 191 ? -11.060 13.267 4.958 1.00 80.19 191 ARG A N 1
ATOM 1461 C CA . ARG A 1 191 ? -10.529 13.159 3.598 1.00 80.19 191 ARG A CA 1
ATOM 1462 C C . ARG A 1 191 ? -9.121 13.704 3.569 1.00 80.19 191 ARG A C 1
ATOM 1464 O O . ARG A 1 191 ? -8.907 14.843 3.952 1.00 80.19 191 ARG A O 1
ATOM 1471 N N . ALA A 1 192 ? -8.176 12.912 3.106 1.00 77.25 192 ALA A N 1
ATOM 1472 C CA . ALA A 1 192 ? -6.772 13.268 3.109 1.00 77.25 192 ALA A CA 1
ATOM 1473 C C . ALA A 1 192 ? -6.197 13.312 1.693 1.00 77.25 192 ALA A C 1
ATOM 1475 O O . ALA A 1 192 ? -6.710 12.665 0.779 1.00 77.25 192 ALA A O 1
ATOM 1476 N N . THR A 1 193 ? -5.105 14.052 1.505 1.00 73.44 193 THR A N 1
ATOM 1477 C CA . THR A 1 193 ? -4.342 14.010 0.248 1.00 73.44 193 THR A CA 1
ATOM 1478 C C . THR A 1 193 ? -3.505 12.736 0.124 1.00 73.44 193 THR A C 1
ATOM 1480 O O . THR A 1 193 ? -3.181 12.327 -0.989 1.00 73.44 193 THR A O 1
ATOM 1483 N N . ALA A 1 194 ? -3.180 12.088 1.246 1.00 73.31 194 ALA A N 1
ATOM 1484 C CA . ALA A 1 194 ? -2.465 10.817 1.294 1.00 73.31 194 ALA A CA 1
ATOM 1485 C C . ALA A 1 194 ? -2.953 9.921 2.448 1.00 73.31 194 ALA A C 1
ATOM 1487 O O . ALA A 1 194 ? -3.727 10.349 3.306 1.00 73.31 194 ALA A O 1
ATOM 1488 N N . ALA A 1 195 ? -2.503 8.666 2.484 1.00 76.81 195 ALA A N 1
ATOM 1489 C CA . ALA A 1 195 ? -2.886 7.722 3.532 1.00 76.81 195 ALA A CA 1
ATOM 1490 C C . ALA A 1 195 ? -2.455 8.197 4.934 1.00 76.81 195 ALA A C 1
ATOM 1492 O O . ALA A 1 195 ? -1.393 8.794 5.123 1.00 76.81 195 ALA A O 1
ATOM 1493 N N . PHE A 1 196 ? -3.293 7.914 5.928 1.00 80.94 196 PHE A N 1
ATOM 1494 C CA . PHE A 1 196 ? -3.060 8.256 7.330 1.00 80.94 196 PHE A CA 1
ATOM 1495 C C . PHE A 1 196 ? -3.705 7.206 8.239 1.00 80.94 196 PHE A C 1
ATOM 1497 O O . PHE A 1 196 ? -4.608 6.485 7.812 1.00 80.94 196 PHE A O 1
ATOM 1504 N N . ALA A 1 197 ? -3.272 7.132 9.496 1.00 81.75 197 ALA A N 1
ATOM 1505 C CA . ALA A 1 197 ? -3.999 6.431 10.547 1.00 81.75 197 ALA A CA 1
ATOM 1506 C C . ALA A 1 197 ? -4.785 7.432 11.391 1.00 81.75 197 ALA A C 1
ATOM 1508 O O . ALA A 1 197 ? -4.375 8.583 11.546 1.00 81.75 197 ALA A O 1
ATOM 1509 N N . LEU A 1 198 ? -5.916 6.990 11.934 1.00 84.81 198 LEU A N 1
ATOM 1510 C CA . LEU A 1 198 ? -6.767 7.809 12.783 1.00 84.81 198 LEU A CA 1
ATOM 1511 C C . LEU A 1 198 ? -7.195 6.998 13.991 1.00 84.81 198 LEU A C 1
ATOM 1513 O O . LEU A 1 198 ? -7.830 5.956 13.845 1.00 84.81 198 LEU A O 1
ATOM 1517 N N . LYS A 1 199 ? -6.913 7.539 15.169 1.00 86.25 199 LYS A N 1
ATOM 1518 C CA . LYS A 1 199 ? -7.522 7.119 16.418 1.00 86.25 199 LYS A CA 1
ATOM 1519 C C . LYS A 1 199 ? -8.453 8.221 16.901 1.00 86.25 199 LYS A C 1
ATOM 1521 O O . LYS A 1 199 ? -8.075 9.388 16.921 1.00 86.25 199 LYS A O 1
ATOM 1526 N N . ALA A 1 200 ? -9.661 7.849 17.294 1.00 85.56 200 ALA A N 1
ATOM 1527 C CA . ALA A 1 200 ? -10.607 8.758 17.917 1.00 85.56 200 ALA A CA 1
ATOM 1528 C C . ALA A 1 200 ? -10.941 8.228 19.307 1.00 85.56 200 ALA A C 1
ATOM 1530 O O . ALA A 1 200 ? -11.346 7.076 19.438 1.00 85.56 200 ALA A O 1
ATOM 1531 N N . SER A 1 201 ? -10.788 9.057 20.331 1.00 86.12 201 SER A N 1
ATOM 1532 C CA . SER A 1 201 ? -11.124 8.698 21.706 1.00 86.12 201 SER A CA 1
ATOM 1533 C C . SER A 1 201 ? -11.764 9.866 22.439 1.00 86.12 201 SER A C 1
ATOM 1535 O O . SER A 1 201 ? -11.535 11.025 22.104 1.00 86.12 201 SER A O 1
ATOM 1537 N N . ASP A 1 202 ? -12.555 9.593 23.466 1.00 82.69 202 ASP A N 1
ATOM 1538 C CA . ASP A 1 202 ? -12.970 10.646 24.393 1.00 82.69 202 ASP A CA 1
ATOM 1539 C C . ASP A 1 202 ? -11.775 11.088 25.257 1.00 82.69 202 ASP A C 1
ATOM 1541 O O . ASP A 1 202 ? -11.109 10.262 25.885 1.00 82.69 202 ASP A O 1
ATOM 1545 N N . SER A 1 203 ? -11.519 12.398 25.293 1.00 73.94 203 SER A N 1
ATOM 1546 C CA . SER A 1 203 ? -10.455 13.025 26.090 1.00 73.94 203 SER A CA 1
ATOM 1547 C C . SER A 1 203 ? -10.527 12.708 27.591 1.00 73.94 203 SER A C 1
ATOM 1549 O O . SER A 1 203 ? -9.489 12.677 28.254 1.00 73.94 203 SER A O 1
ATOM 1551 N N . GLY A 1 204 ? -11.727 12.454 28.131 1.00 71.81 204 GLY A N 1
ATOM 1552 C CA . GLY A 1 204 ? -11.932 12.158 29.552 1.00 71.81 204 GLY A CA 1
ATOM 1553 C C . GLY A 1 204 ? -11.988 10.663 29.860 1.00 71.81 204 GLY A C 1
ATOM 1554 O O . GLY A 1 204 ? -11.259 10.172 30.722 1.00 71.81 204 GLY A O 1
ATOM 1555 N N . SER A 1 205 ? -12.853 9.927 29.157 1.00 66.12 205 SER A N 1
ATOM 1556 C CA . SER A 1 205 ? -13.110 8.511 29.454 1.00 66.12 205 SER A CA 1
ATOM 1557 C C . SER A 1 205 ? -12.163 7.530 28.755 1.00 66.12 205 SER A C 1
ATOM 1559 O O . SER A 1 205 ? -12.177 6.345 29.088 1.00 66.12 205 SER A O 1
ATOM 1561 N N .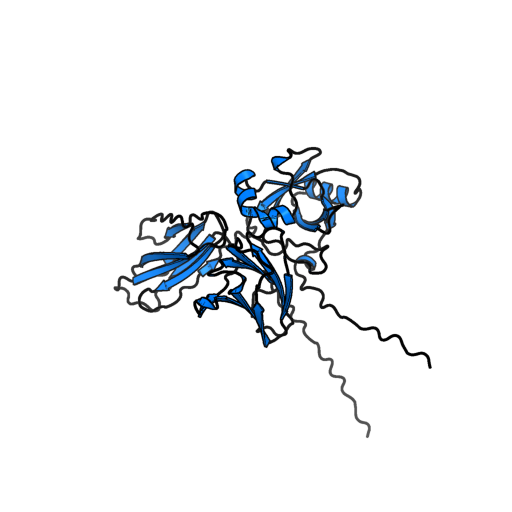 LYS A 1 206 ? -11.334 7.996 27.803 1.00 69.31 206 LYS A N 1
ATOM 1562 C CA . LYS A 1 206 ? -10.466 7.160 26.948 1.00 69.31 206 LYS A CA 1
ATOM 1563 C C . LYS A 1 206 ? -11.216 6.036 26.222 1.00 69.31 206 LYS A C 1
ATOM 1565 O O . LYS A 1 206 ? -10.620 5.026 25.857 1.00 69.31 206 LYS A O 1
ATOM 1570 N N . VAL A 1 207 ? -12.524 6.197 26.025 1.00 77.44 207 VAL A N 1
ATOM 1571 C CA . VAL A 1 207 ? -13.311 5.285 25.197 1.00 77.44 207 VAL A CA 1
ATOM 1572 C C . VAL A 1 207 ? -12.904 5.506 23.747 1.00 77.44 207 VAL A C 1
ATOM 1574 O O . VAL A 1 207 ? -13.002 6.627 23.248 1.00 77.44 207 VAL A O 1
ATOM 1577 N N . ASP A 1 208 ? -12.447 4.441 23.091 1.00 82.12 208 ASP A N 1
ATOM 1578 C CA . ASP A 1 208 ? -12.072 4.455 21.680 1.00 82.12 208 ASP A CA 1
ATOM 1579 C C . ASP A 1 208 ? -13.331 4.365 20.803 1.00 82.12 208 ASP A C 1
ATOM 1581 O O . ASP A 1 208 ? -14.172 3.476 20.966 1.00 82.12 208 ASP A O 1
ATOM 1585 N N . TYR A 1 209 ? -13.467 5.298 19.863 1.00 81.75 209 TYR A N 1
ATOM 1586 C CA . TYR A 1 209 ? -14.535 5.295 18.872 1.00 81.75 209 TYR A CA 1
ATOM 1587 C C . TYR A 1 209 ? -14.138 4.443 17.662 1.00 81.75 209 TYR A C 1
ATOM 1589 O O . TYR A 1 209 ? -12.992 4.509 17.208 1.00 81.75 209 TYR A O 1
ATOM 1597 N N . PRO A 1 210 ? -15.079 3.676 17.081 1.00 81.81 210 PRO A N 1
ATOM 1598 C CA . PRO A 1 210 ? -14.796 2.882 15.898 1.00 81.81 210 PRO A CA 1
ATOM 1599 C C . PRO A 1 210 ? -14.512 3.789 14.696 1.00 81.81 210 PRO A C 1
ATOM 1601 O O . PRO A 1 210 ? -15.336 4.629 14.310 1.00 81.81 210 PRO A O 1
ATOM 1604 N N . VAL A 1 211 ? -13.351 3.569 14.085 1.00 78.81 211 VAL A N 1
ATOM 1605 C CA . VAL A 1 211 ? -12.936 4.188 12.826 1.00 78.81 211 VAL A CA 1
ATOM 1606 C C . VAL A 1 211 ? -13.146 3.177 11.709 1.00 78.81 211 VAL A C 1
ATOM 1608 O O . VAL A 1 211 ? -12.683 2.041 11.791 1.00 78.81 211 VAL A O 1
ATOM 1611 N N . VAL A 1 212 ? -13.876 3.579 10.676 1.00 78.94 212 VAL A N 1
ATOM 1612 C CA . VAL A 1 212 ? -14.134 2.764 9.491 1.00 78.94 212 VAL A CA 1
ATOM 1613 C C . VAL A 1 212 ? -13.403 3.393 8.321 1.00 78.94 212 VAL A C 1
ATOM 1615 O O . VAL A 1 212 ? -13.620 4.562 8.011 1.00 78.94 212 VAL A O 1
ATOM 1618 N N . ASP A 1 213 ? -12.556 2.620 7.656 1.00 67.62 213 ASP A N 1
ATOM 1619 C CA . ASP A 1 213 ? -11.957 3.046 6.400 1.00 67.62 213 ASP A CA 1
ATOM 1620 C C . ASP A 1 213 ? -13.022 3.030 5.307 1.00 67.62 213 ASP A C 1
ATOM 1622 O O . ASP A 1 213 ? -13.644 2.001 5.027 1.00 67.62 213 ASP A O 1
ATOM 1626 N N . GLU A 1 214 ? -13.233 4.177 4.669 1.00 63.44 214 GLU A N 1
ATOM 1627 C CA . GLU A 1 214 ? -13.994 4.215 3.432 1.00 63.44 214 GLU A CA 1
ATOM 1628 C C . GLU A 1 214 ? -13.045 3.767 2.338 1.00 63.44 214 GLU A C 1
ATOM 1630 O O . GLU A 1 214 ? -12.345 4.570 1.723 1.00 63.44 214 GLU A O 1
ATOM 1635 N N . VAL A 1 215 ? -12.981 2.456 2.108 1.00 50.91 215 VAL A N 1
ATOM 1636 C CA . VAL A 1 215 ? -12.393 1.943 0.876 1.00 50.91 215 VAL A CA 1
ATOM 1637 C C . VAL A 1 215 ? -13.130 2.684 -0.238 1.00 50.91 215 VAL A C 1
ATOM 1639 O O . VAL A 1 215 ? -14.356 2.566 -0.342 1.00 50.91 215 VAL A O 1
ATOM 1642 N N . GLN A 1 216 ? -12.411 3.454 -1.064 1.00 47.38 216 GLN A N 1
ATOM 1643 C CA . GLN A 1 216 ? -12.879 3.714 -2.420 1.00 47.38 216 GLN A CA 1
ATOM 1644 C C . GLN A 1 216 ? -12.861 2.357 -3.120 1.00 47.38 216 GLN A C 1
ATOM 1646 O O . GLN A 1 216 ? -11.983 2.023 -3.907 1.00 47.38 216 GLN A O 1
ATOM 1651 N N . VAL A 1 217 ? -13.812 1.506 -2.732 1.00 40.62 217 VAL A N 1
ATOM 1652 C CA . VAL A 1 217 ? -14.247 0.381 -3.523 1.00 40.62 217 VAL A CA 1
ATOM 1653 C C . VAL A 1 217 ? -14.535 1.040 -4.852 1.00 40.62 217 VAL A C 1
ATOM 1655 O O . VAL A 1 217 ? -15.287 2.013 -4.856 1.00 40.62 217 VAL A O 1
ATOM 1658 N N . LEU A 1 218 ? -13.822 0.629 -5.899 1.00 40.31 218 LEU A N 1
ATOM 1659 C CA . LEU A 1 218 ? -14.273 0.086 -7.193 1.00 40.31 218 LEU A CA 1
ATOM 1660 C C . LEU A 1 218 ? -15.768 0.237 -7.591 1.00 40.31 218 LEU A C 1
ATOM 1662 O O . LEU A 1 218 ? -16.189 -0.347 -8.580 1.00 40.31 218 LEU A O 1
ATOM 1666 N N . LYS A 1 219 ? -16.582 1.006 -6.866 1.00 39.06 219 LYS A N 1
ATOM 1667 C CA . LYS A 1 219 ? -17.973 1.382 -7.115 1.00 39.06 219 LYS A CA 1
ATOM 1668 C C . LYS A 1 219 ? -18.108 2.195 -8.396 1.00 39.06 219 LYS A C 1
ATOM 1670 O O . LYS A 1 219 ? -19.214 2.275 -8.914 1.00 39.06 219 LYS A O 1
ATOM 1675 N N . ASP A 1 220 ? -16.992 2.714 -8.900 1.00 40.72 220 ASP A N 1
ATOM 1676 C CA . ASP A 1 220 ? -16.923 3.452 -10.153 1.00 40.72 220 ASP A CA 1
ATOM 1677 C C . ASP A 1 220 ? -16.340 2.622 -11.307 1.00 40.72 220 ASP A C 1
ATOM 1679 O O . ASP A 1 220 ? -16.270 3.131 -12.423 1.00 40.72 220 ASP A O 1
ATOM 1683 N N . LEU A 1 221 ? -15.948 1.352 -11.097 1.00 44.84 221 LEU A N 1
ATOM 1684 C CA . LEU A 1 221 ? -15.726 0.480 -12.250 1.00 44.84 221 LEU A CA 1
ATOM 1685 C C . LEU A 1 221 ? -17.105 0.176 -12.846 1.00 44.84 221 LEU A C 1
ATOM 1687 O O . LEU A 1 221 ? -17.939 -0.423 -12.156 1.00 44.84 221 LEU A O 1
ATOM 1691 N N . PRO A 1 222 ? -17.388 0.606 -14.089 1.00 45.66 222 PRO A N 1
ATOM 1692 C CA . PRO A 1 222 ? -18.685 0.366 -14.699 1.00 45.66 222 PRO A CA 1
ATOM 1693 C C . PRO A 1 222 ? -18.967 -1.135 -14.676 1.00 45.66 222 PRO A C 1
ATOM 1695 O O . PRO A 1 222 ? -18.059 -1.938 -14.888 1.00 45.66 222 PRO A O 1
ATOM 1698 N N . ALA A 1 223 ? -20.221 -1.508 -14.406 1.00 45.94 223 ALA A N 1
ATOM 1699 C CA . ALA A 1 223 ? -20.680 -2.890 -14.467 1.00 45.94 223 ALA A CA 1
ATOM 1700 C C . ALA A 1 223 ? -20.410 -3.449 -15.876 1.00 45.94 223 ALA A C 1
ATOM 1702 O O . ALA A 1 223 ? -21.186 -3.276 -16.810 1.00 45.94 223 ALA A O 1
ATOM 1703 N N . GLY A 1 224 ? -19.249 -4.067 -16.023 1.00 60.66 224 GLY A N 1
ATOM 1704 C CA . GLY A 1 224 ? -18.663 -4.561 -17.253 1.00 60.66 224 GLY A CA 1
ATOM 1705 C C . GLY A 1 224 ? -17.662 -5.653 -16.897 1.00 60.66 224 GLY A C 1
ATOM 1706 O O . GLY A 1 224 ? -17.281 -5.811 -15.736 1.00 60.66 224 GLY A O 1
ATOM 1707 N N . GLN A 1 225 ? -17.275 -6.456 -17.882 1.00 77.94 225 GLN A N 1
ATOM 1708 C CA . GLN A 1 225 ? -16.407 -7.616 -17.690 1.00 77.94 225 GLN A CA 1
ATOM 1709 C C . GLN A 1 225 ? -14.969 -7.165 -17.380 1.00 77.94 225 GLN A C 1
ATOM 1711 O O . GLN A 1 225 ? -14.122 -7.134 -18.266 1.00 77.94 225 GLN A O 1
ATOM 1716 N N . VAL A 1 226 ? -14.699 -6.764 -16.135 1.00 88.38 226 VAL A N 1
ATOM 1717 C CA . VAL A 1 226 ? -13.337 -6.507 -15.647 1.00 88.38 226 VAL A CA 1
ATOM 1718 C C . VAL A 1 226 ? -12.553 -7.813 -15.737 1.00 88.38 226 VAL A C 1
ATOM 1720 O O . VAL A 1 226 ? -12.994 -8.841 -15.217 1.00 88.38 226 VAL A O 1
ATOM 1723 N N . ARG A 1 227 ? -11.393 -7.778 -16.389 1.00 91.75 227 ARG A N 1
ATOM 1724 C CA . ARG A 1 227 ? -10.451 -8.902 -16.447 1.00 91.75 227 ARG A CA 1
ATOM 1725 C C . ARG A 1 227 ? -9.115 -8.453 -15.889 1.00 91.75 227 ARG A C 1
ATOM 1727 O O . ARG A 1 227 ? -8.732 -7.299 -16.056 1.00 91.75 227 ARG A O 1
ATOM 1734 N N . TYR A 1 228 ? -8.426 -9.355 -15.207 1.00 93.81 228 TYR A N 1
ATOM 1735 C CA . TYR A 1 228 ? -7.137 -9.063 -14.596 1.00 93.81 228 TYR A CA 1
ATOM 1736 C C . TYR A 1 228 ? -6.041 -9.693 -15.431 1.00 93.81 228 TYR A C 1
ATOM 1738 O O . TYR A 1 228 ? -6.141 -10.856 -15.817 1.00 93.81 228 TYR A O 1
ATOM 1746 N N . PHE A 1 229 ? -4.990 -8.932 -15.696 1.00 96.25 229 PHE A N 1
ATOM 1747 C CA . PHE A 1 229 ? -3.867 -9.396 -16.494 1.00 96.25 229 PHE A CA 1
ATOM 1748 C C . PHE A 1 229 ? -2.564 -9.180 -15.745 1.00 96.25 229 PHE A C 1
ATOM 1750 O O . PHE A 1 229 ? -2.384 -8.172 -15.063 1.00 96.25 229 PHE A O 1
ATOM 1757 N N . GLU A 1 230 ? -1.667 -10.151 -15.874 1.00 96.62 230 GLU A N 1
ATOM 1758 C CA . GLU A 1 230 ? -0.296 -10.052 -15.397 1.00 96.62 230 GLU A CA 1
ATOM 1759 C C . GLU A 1 230 ? 0.546 -9.391 -16.483 1.00 96.62 230 GLU A C 1
ATOM 1761 O O . GLU A 1 230 ? 0.576 -9.856 -17.625 1.00 96.62 230 GLU A O 1
ATOM 1766 N N . PHE A 1 231 ? 1.267 -8.343 -16.108 1.00 97.31 231 PHE A N 1
ATOM 1767 C CA . PHE A 1 231 ? 2.237 -7.663 -16.949 1.00 97.31 231 PHE A CA 1
ATOM 1768 C C . PHE A 1 231 ? 3.638 -7.951 -16.427 1.00 97.31 231 PHE A C 1
ATOM 1770 O O . PHE A 1 231 ? 3.892 -7.808 -15.231 1.00 97.31 231 PHE A O 1
ATOM 1777 N N . ARG A 1 232 ? 4.552 -8.355 -17.311 1.00 95.94 232 ARG A N 1
ATOM 1778 C CA . ARG A 1 232 ? 5.926 -8.738 -16.952 1.00 95.94 232 ARG A CA 1
ATOM 1779 C C . ARG A 1 232 ? 6.945 -7.868 -17.646 1.00 95.94 232 ARG A C 1
ATOM 1781 O O . ARG A 1 232 ? 6.774 -7.557 -18.825 1.00 95.94 232 ARG A O 1
ATOM 1788 N N . SER A 1 233 ? 8.011 -7.540 -16.925 1.00 93.62 233 SER A N 1
ATOM 1789 C CA . SER A 1 233 ? 9.203 -6.961 -17.529 1.00 93.62 233 SER A CA 1
ATOM 1790 C C . SER A 1 233 ? 9.934 -8.016 -18.353 1.00 93.62 233 SER A C 1
ATOM 1792 O O . SER A 1 233 ? 10.060 -9.165 -17.931 1.00 93.62 233 SER A O 1
ATOM 1794 N N . ALA A 1 234 ? 10.451 -7.630 -19.518 1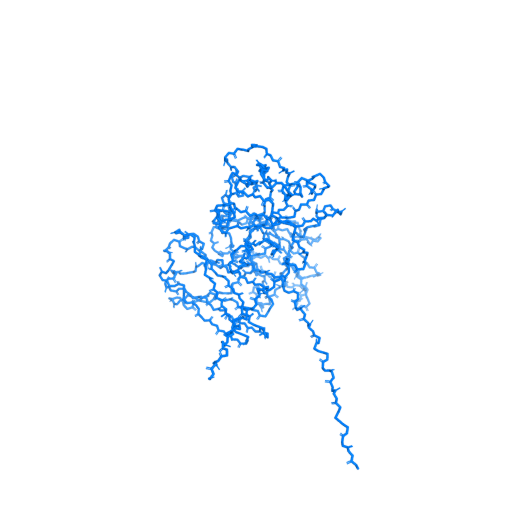.00 85.94 234 ALA A N 1
ATOM 1795 C CA . ALA A 1 234 ? 11.334 -8.501 -20.294 1.00 85.94 234 ALA A CA 1
ATOM 1796 C C . ALA A 1 234 ? 12.736 -8.635 -19.666 1.00 85.94 234 ALA A C 1
ATOM 1798 O O . ALA A 1 234 ? 13.431 -9.616 -19.914 1.00 85.94 234 ALA A O 1
ATOM 1799 N N . ASN A 1 235 ? 13.149 -7.647 -18.864 1.00 88.12 235 ASN A N 1
ATOM 1800 C CA . ASN A 1 235 ? 14.544 -7.469 -18.445 1.00 88.12 235 ASN A CA 1
ATOM 1801 C C . ASN A 1 235 ? 14.731 -7.481 -16.921 1.00 88.12 235 ASN A C 1
ATOM 1803 O O . ASN A 1 235 ? 15.843 -7.282 -16.438 1.00 88.12 235 ASN A O 1
ATOM 1807 N N . GLN A 1 236 ? 13.652 -7.645 -16.155 1.00 86.94 236 GLN A N 1
ATOM 1808 C CA . GLN A 1 236 ? 13.660 -7.573 -14.695 1.00 86.94 236 GLN A CA 1
ATOM 1809 C C . GLN A 1 236 ? 12.771 -8.675 -14.119 1.00 86.94 236 GLN A C 1
ATOM 1811 O O . GLN A 1 236 ? 11.791 -9.073 -14.748 1.00 86.94 236 GLN A O 1
ATOM 1816 N N . ASP A 1 237 ? 13.075 -9.122 -12.901 1.00 89.12 237 ASP A N 1
ATOM 1817 C CA . ASP A 1 237 ? 12.249 -10.073 -12.142 1.00 89.12 237 ASP A CA 1
ATOM 1818 C C . ASP A 1 237 ? 11.043 -9.363 -11.493 1.00 89.12 237 ASP A C 1
ATOM 1820 O O . ASP A 1 237 ? 10.792 -9.429 -10.288 1.00 89.12 237 ASP A O 1
ATOM 1824 N N . GLU A 1 238 ? 10.327 -8.586 -12.309 1.00 92.56 238 GLU A N 1
ATOM 1825 C CA . GLU A 1 238 ? 9.247 -7.699 -11.896 1.00 92.56 238 GLU A CA 1
ATOM 1826 C C . GLU A 1 238 ? 7.994 -7.914 -12.733 1.00 92.56 238 GLU A C 1
ATOM 1828 O O . GLU A 1 238 ? 8.016 -7.991 -13.966 1.00 92.56 238 GLU A O 1
ATOM 1833 N N . SER A 1 239 ? 6.868 -7.942 -12.036 1.00 95.44 239 SER A N 1
ATOM 1834 C CA . SER A 1 239 ? 5.545 -8.014 -12.631 1.00 95.44 239 SER A CA 1
ATOM 1835 C C . SER A 1 239 ? 4.542 -7.222 -11.809 1.00 95.44 239 SER A C 1
ATOM 1837 O O . SER A 1 239 ? 4.782 -6.911 -10.641 1.00 95.44 239 SER A O 1
ATOM 1839 N N . PHE A 1 240 ? 3.417 -6.895 -12.426 1.00 96.06 240 PHE A N 1
ATOM 1840 C CA . PHE A 1 240 ? 2.274 -6.289 -11.760 1.00 96.06 240 PHE A CA 1
ATOM 1841 C C . PHE A 1 240 ? 0.980 -6.857 -12.336 1.00 96.06 240 PHE A C 1
ATOM 1843 O O . PHE A 1 240 ? 0.968 -7.465 -13.410 1.00 96.06 240 PHE A O 1
ATOM 1850 N N . ILE A 1 241 ? -0.116 -6.667 -11.610 1.00 95.56 241 ILE A N 1
ATOM 1851 C CA . ILE A 1 241 ? -1.452 -7.065 -12.041 1.00 95.56 241 ILE A CA 1
ATOM 1852 C C . ILE A 1 241 ? -2.273 -5.802 -12.253 1.00 95.56 241 ILE A C 1
ATOM 1854 O O . ILE A 1 241 ? -2.294 -4.923 -11.391 1.00 95.56 241 ILE A O 1
ATOM 1858 N N . ALA A 1 242 ? -2.962 -5.720 -13.388 1.00 95.50 242 ALA A N 1
ATOM 1859 C CA . ALA A 1 242 ? -3.853 -4.608 -13.687 1.00 95.50 242 ALA A CA 1
ATOM 1860 C C . ALA A 1 242 ? -5.258 -5.093 -14.070 1.00 95.50 242 ALA A C 1
ATOM 1862 O O . ALA A 1 242 ? -5.382 -6.059 -14.833 1.00 95.50 242 ALA A O 1
ATOM 1863 N N . PRO A 1 243 ? -6.317 -4.421 -13.581 1.00 94.19 243 PRO A N 1
ATOM 1864 C CA . PRO A 1 243 ? -7.650 -4.575 -14.133 1.00 94.19 243 PRO A CA 1
ATOM 1865 C C . PRO A 1 243 ? -7.726 -3.874 -15.495 1.00 94.19 243 PRO A C 1
ATOM 1867 O O . PRO A 1 243 ? -7.330 -2.719 -15.649 1.00 94.19 243 PRO A O 1
ATOM 1870 N N . VAL A 1 244 ? -8.283 -4.566 -16.483 1.00 94.25 244 VAL A N 1
ATOM 1871 C CA . VAL A 1 244 ? -8.593 -4.023 -17.806 1.00 94.25 244 VAL A CA 1
ATOM 1872 C C . VAL A 1 244 ? -10.095 -4.142 -18.019 1.00 94.25 244 VAL A C 1
ATOM 1874 O O . VAL A 1 244 ? -10.706 -5.182 -17.752 1.00 94.25 244 VAL A O 1
ATOM 1877 N N . THR A 1 245 ? -10.700 -3.051 -18.475 1.00 92.56 245 THR A N 1
ATOM 1878 C CA . THR A 1 245 ? -12.142 -2.955 -18.710 1.00 92.56 245 THR A CA 1
ATOM 1879 C C . THR A 1 245 ? -12.409 -2.490 -20.135 1.00 92.56 245 THR A C 1
ATOM 1881 O O . THR A 1 245 ? -11.574 -1.831 -20.749 1.00 92.56 245 THR A O 1
ATOM 1884 N N . GLY A 1 246 ? -13.576 -2.851 -20.667 1.00 90.62 246 GLY A N 1
ATOM 1885 C CA . GLY A 1 246 ? -13.959 -2.533 -22.041 1.00 90.62 246 GLY A CA 1
ATOM 1886 C C . GLY A 1 246 ? -13.414 -3.535 -23.060 1.00 90.62 246 GLY A C 1
ATOM 1887 O O . GLY A 1 246 ? -12.243 -3.906 -23.056 1.00 90.62 246 GLY A O 1
ATOM 1888 N N . THR A 1 247 ? -14.288 -3.970 -23.968 1.00 90.69 247 THR A N 1
ATOM 1889 C CA . THR A 1 247 ? -13.963 -4.965 -24.999 1.00 90.69 247 THR A CA 1
ATOM 1890 C C . THR A 1 247 ? -12.748 -4.595 -25.862 1.00 90.69 247 THR A C 1
ATOM 1892 O O . THR A 1 247 ? -11.937 -5.489 -26.094 1.00 90.69 247 THR A O 1
ATOM 1895 N N . PRO A 1 248 ? -12.550 -3.332 -26.306 1.00 94.00 248 PRO A N 1
ATOM 1896 C CA . PRO A 1 248 ? -11.389 -2.982 -27.128 1.00 94.00 248 PRO A CA 1
ATOM 1897 C C . PRO A 1 248 ? -10.050 -3.217 -26.419 1.00 94.00 248 PRO A C 1
ATOM 1899 O O . PRO A 1 248 ? -9.205 -3.929 -26.953 1.00 94.00 248 PRO A O 1
ATOM 1902 N N . LEU A 1 249 ? -9.885 -2.702 -25.194 1.00 95.38 249 LEU A N 1
ATOM 1903 C CA . LEU A 1 249 ? -8.642 -2.867 -24.434 1.00 95.38 249 LEU A CA 1
ATOM 1904 C C . LEU A 1 249 ? -8.403 -4.324 -24.047 1.00 95.38 249 LEU A C 1
ATOM 1906 O O . LEU A 1 249 ? -7.281 -4.799 -24.143 1.00 95.38 249 LEU A O 1
ATOM 1910 N N . ILE A 1 250 ? -9.455 -5.054 -23.666 1.00 95.00 250 ILE A N 1
ATOM 1911 C CA . ILE A 1 250 ? -9.352 -6.487 -23.366 1.00 95.00 250 ILE A CA 1
ATOM 1912 C C . ILE A 1 250 ? -8.853 -7.267 -24.587 1.00 95.00 250 ILE A C 1
ATOM 1914 O O . ILE A 1 250 ? -7.978 -8.119 -24.447 1.00 95.00 250 ILE A O 1
ATOM 1918 N N . ASN A 1 251 ? -9.402 -6.993 -25.772 1.00 94.69 251 ASN A N 1
ATOM 1919 C CA . ASN A 1 251 ? -8.985 -7.668 -26.999 1.00 94.69 251 ASN A CA 1
ATOM 1920 C C . ASN A 1 251 ? -7.534 -7.340 -27.348 1.00 94.69 251 ASN A C 1
ATOM 1922 O O . ASN A 1 251 ? -6.788 -8.239 -27.715 1.00 94.69 251 ASN A O 1
ATOM 1926 N N . GLU A 1 252 ? -7.122 -6.089 -27.173 1.00 96.38 252 GLU A N 1
ATOM 1927 C CA . GLU A 1 252 ? -5.746 -5.670 -27.418 1.00 96.38 252 GLU A CA 1
ATOM 1928 C C . GLU A 1 252 ? -4.755 -6.286 -26.417 1.00 96.38 252 GLU A C 1
ATOM 1930 O O . GLU A 1 252 ? -3.687 -6.762 -26.801 1.00 96.38 252 GLU A O 1
ATOM 1935 N N . THR A 1 253 ? -5.126 -6.379 -25.137 1.00 96.69 253 THR A N 1
ATOM 1936 C CA . THR A 1 253 ? -4.335 -7.098 -24.130 1.00 96.69 253 THR A CA 1
ATOM 1937 C C . THR A 1 253 ? -4.186 -8.576 -24.488 1.00 96.69 253 THR A C 1
ATOM 1939 O O . THR A 1 253 ? -3.090 -9.128 -24.395 1.00 96.69 253 THR A O 1
ATOM 1942 N N . LEU A 1 254 ? -5.266 -9.224 -24.934 1.00 95.62 254 LEU A N 1
ATOM 1943 C CA . LEU A 1 254 ? -5.219 -10.609 -25.405 1.00 95.62 254 LEU A CA 1
ATOM 1944 C C . LEU A 1 254 ? -4.382 -10.772 -26.677 1.00 95.62 254 LEU A C 1
ATOM 1946 O O . LEU A 1 254 ? -3.677 -11.771 -26.815 1.00 95.62 254 LEU A O 1
ATOM 1950 N N . GLU A 1 255 ? -4.432 -9.805 -27.588 1.00 96.44 255 GLU A N 1
ATOM 1951 C CA . GLU A 1 255 ? -3.607 -9.798 -28.792 1.00 96.44 255 GLU A CA 1
ATOM 1952 C C . GLU A 1 255 ? -2.122 -9.690 -28.444 1.00 96.44 255 GLU A C 1
ATOM 1954 O O . GLU A 1 255 ? -1.320 -10.442 -28.990 1.00 96.44 255 GLU A O 1
ATOM 1959 N N . GLN A 1 256 ? -1.748 -8.834 -27.487 1.00 95.38 256 GLN A N 1
ATOM 1960 C CA . GLN A 1 256 ? -0.368 -8.742 -27.007 1.00 95.38 256 GLN A CA 1
ATOM 1961 C C . GLN A 1 256 ? 0.107 -10.049 -26.349 1.00 95.38 256 GLN A C 1
ATOM 1963 O O . GLN A 1 256 ? 1.261 -10.433 -26.531 1.00 95.38 256 GLN A O 1
ATOM 1968 N N . ILE A 1 257 ? -0.772 -10.763 -25.636 1.00 95.19 257 ILE A N 1
ATOM 1969 C CA . ILE A 1 257 ? -0.466 -12.093 -25.078 1.00 95.19 257 ILE A CA 1
ATOM 1970 C C . ILE A 1 257 ? -0.228 -13.113 -26.200 1.00 95.19 257 ILE A C 1
ATOM 1972 O O . ILE A 1 257 ? 0.726 -13.887 -26.143 1.00 95.19 257 ILE A O 1
ATOM 1976 N N . ALA A 1 258 ? -1.088 -13.119 -27.223 1.00 95.88 258 ALA A N 1
ATOM 1977 C CA . ALA A 1 258 ? -0.957 -14.018 -28.367 1.00 95.88 258 ALA A CA 1
ATOM 1978 C C . ALA A 1 258 ? 0.267 -13.685 -29.238 1.00 95.88 258 ALA A C 1
ATOM 1980 O O . ALA A 1 258 ? 0.889 -14.589 -29.796 1.00 95.88 258 ALA A O 1
ATOM 1981 N N . ASN A 1 259 ? 0.634 -12.403 -29.315 1.00 94.06 259 ASN A N 1
ATOM 1982 C CA . ASN A 1 259 ? 1.713 -11.870 -30.140 1.00 94.06 259 ASN A CA 1
ATOM 1983 C C . ASN A 1 259 ? 2.676 -10.994 -29.308 1.00 94.06 259 ASN A C 1
ATOM 1985 O O . ASN A 1 259 ? 2.675 -9.767 -29.449 1.00 94.06 259 ASN A O 1
ATOM 1989 N N . PRO A 1 260 ? 3.570 -11.585 -28.490 1.00 87.31 260 PRO A N 1
ATOM 1990 C CA . PRO A 1 260 ? 4.446 -10.825 -27.587 1.00 87.31 260 PRO A CA 1
ATOM 1991 C C . PRO A 1 260 ? 5.418 -9.856 -28.280 1.00 87.31 260 PRO A C 1
ATOM 1993 O O . PRO A 1 260 ? 5.958 -8.956 -27.639 1.00 87.31 260 PRO A O 1
ATOM 1996 N N . ALA A 1 261 ? 5.647 -10.024 -29.588 1.00 88.88 261 ALA A N 1
ATOM 1997 C CA . ALA A 1 261 ? 6.462 -9.120 -30.401 1.00 88.88 261 ALA A CA 1
ATOM 1998 C C . ALA A 1 261 ? 5.816 -7.735 -30.607 1.00 88.88 261 ALA A C 1
ATOM 2000 O O . ALA A 1 261 ? 6.499 -6.800 -31.025 1.00 88.88 261 ALA A O 1
ATOM 2001 N N . ILE A 1 262 ? 4.519 -7.582 -30.309 1.00 89.44 262 ILE A N 1
ATOM 2002 C CA . ILE A 1 262 ? 3.817 -6.298 -30.371 1.00 89.44 262 ILE A CA 1
ATOM 2003 C C . ILE A 1 262 ? 4.371 -5.368 -29.284 1.00 89.44 262 ILE A C 1
ATOM 2005 O O . ILE A 1 262 ? 4.083 -5.492 -28.089 1.00 89.44 262 ILE A O 1
ATOM 2009 N N . ALA A 1 263 ? 5.170 -4.394 -29.714 1.00 83.44 263 ALA A N 1
ATOM 2010 C CA . ALA A 1 263 ? 5.845 -3.439 -28.847 1.00 83.44 263 ALA A CA 1
ATOM 2011 C C . ALA A 1 263 ? 4.958 -2.239 -28.471 1.00 83.44 263 ALA A C 1
ATOM 2013 O O . ALA A 1 263 ? 5.383 -1.095 -28.588 1.00 83.44 263 ALA A O 1
ATOM 2014 N N . ARG A 1 264 ? 3.732 -2.500 -28.004 1.00 92.06 264 ARG A N 1
ATOM 2015 C CA . ARG A 1 264 ? 2.836 -1.453 -27.498 1.00 92.06 264 ARG A CA 1
ATOM 2016 C C . ARG A 1 264 ? 2.977 -1.279 -25.993 1.00 92.06 264 ARG A C 1
ATOM 2018 O O . ARG A 1 264 ? 2.988 -2.255 -25.239 1.00 92.06 264 ARG A O 1
ATOM 2025 N N . LEU A 1 265 ? 3.077 -0.025 -25.575 1.00 95.50 265 LEU A N 1
ATOM 2026 C CA . LEU A 1 265 ? 3.201 0.396 -24.188 1.00 95.50 265 LEU A CA 1
ATOM 2027 C C . LEU A 1 265 ? 1.824 0.348 -23.535 1.00 95.50 265 LEU A C 1
ATOM 2029 O O . LEU A 1 265 ? 0.876 0.920 -24.067 1.00 95.50 265 LEU A O 1
ATOM 2033 N N . PHE A 1 266 ? 1.721 -0.300 -22.380 1.00 97.38 266 PHE A N 1
ATOM 2034 C CA . PHE A 1 266 ? 0.513 -0.240 -21.565 1.00 97.38 266 PHE A CA 1
ATOM 2035 C C . PHE A 1 266 ? 0.508 1.075 -20.780 1.00 97.38 266 PHE A C 1
ATOM 2037 O O . PHE A 1 266 ? 1.416 1.324 -19.979 1.00 97.38 266 PHE A O 1
ATOM 2044 N N . VAL A 1 267 ? -0.486 1.925 -21.037 1.00 97.94 267 VAL A N 1
ATOM 2045 C CA . VAL A 1 267 ? -0.670 3.213 -20.361 1.00 97.94 267 VAL A CA 1
ATOM 2046 C C . VAL A 1 267 ? -1.822 3.089 -19.377 1.00 97.94 267 VAL A C 1
ATOM 2048 O O . VAL A 1 267 ? -2.914 2.617 -19.712 1.00 97.94 267 VAL A O 1
ATOM 2051 N N . ALA A 1 268 ? -1.571 3.501 -18.142 1.00 97.62 268 ALA A N 1
ATOM 2052 C CA . ALA A 1 268 ? -2.500 3.307 -17.049 1.00 97.62 268 ALA A CA 1
ATOM 2053 C C . ALA A 1 268 ? -2.461 4.463 -16.052 1.00 97.62 268 ALA A C 1
ATOM 2055 O O . ALA A 1 268 ? -1.496 5.225 -15.968 1.00 97.62 268 ALA A O 1
ATOM 2056 N N . ARG A 1 269 ? -3.512 4.538 -15.239 1.00 95.88 269 ARG A N 1
ATOM 2057 C CA . ARG A 1 269 ? -3.548 5.361 -14.036 1.00 95.88 269 ARG A CA 1
ATOM 2058 C C . ARG A 1 269 ? -3.411 4.477 -12.808 1.00 95.88 269 ARG A C 1
ATOM 2060 O O . ARG A 1 269 ? -4.063 3.434 -12.706 1.00 95.88 269 ARG A O 1
ATOM 2067 N N . ILE A 1 270 ? -2.588 4.913 -11.864 1.00 93.50 270 ILE A N 1
ATOM 2068 C CA . ILE A 1 270 ? -2.347 4.237 -10.594 1.00 93.50 270 ILE A CA 1
ATOM 2069 C C . ILE A 1 270 ? -2.910 5.022 -9.414 1.00 93.50 270 ILE A C 1
ATOM 2071 O O . ILE A 1 270 ? -3.201 6.216 -9.501 1.00 93.50 270 ILE A O 1
ATOM 2075 N N . SER A 1 271 ? -3.059 4.327 -8.293 1.00 85.00 271 SER A N 1
ATOM 2076 C CA . SER A 1 271 ? -3.346 4.911 -6.989 1.00 85.00 271 SER A CA 1
ATOM 2077 C C . SER A 1 271 ? -2.305 4.454 -5.980 1.00 85.00 271 SER A C 1
ATOM 2079 O O . SER A 1 271 ? -1.865 3.307 -6.014 1.00 85.00 271 SER A O 1
ATOM 2081 N N . ALA A 1 272 ? -1.970 5.343 -5.045 1.00 79.50 272 ALA A N 1
ATOM 2082 C CA . ALA A 1 272 ? -1.123 5.043 -3.894 1.00 79.50 272 ALA A CA 1
ATOM 2083 C C . ALA A 1 272 ? -1.803 4.137 -2.849 1.00 79.50 272 ALA A C 1
ATOM 2085 O O . ALA A 1 272 ? -1.190 3.790 -1.847 1.00 79.50 272 ALA A O 1
ATOM 2086 N N . ALA A 1 273 ? -3.079 3.800 -3.047 1.00 72.19 273 ALA A N 1
ATOM 2087 C CA . ALA A 1 273 ? -3.769 2.792 -2.257 1.00 72.19 273 ALA A CA 1
ATOM 2088 C C . ALA A 1 273 ? -3.716 1.445 -2.984 1.00 72.19 273 ALA A C 1
ATOM 2090 O O . ALA A 1 273 ? -4.025 1.380 -4.174 1.00 72.19 273 ALA A O 1
ATOM 2091 N N . ALA A 1 274 ? -3.390 0.376 -2.262 1.00 73.31 274 ALA A N 1
ATOM 2092 C CA . ALA A 1 274 ? -3.490 -0.990 -2.762 1.00 73.31 274 ALA A CA 1
ATOM 2093 C C . ALA A 1 274 ? -4.847 -1.618 -2.401 1.00 73.31 274 ALA A C 1
ATOM 2095 O O . ALA A 1 274 ? -5.311 -1.504 -1.267 1.00 73.31 274 ALA A O 1
ATOM 2096 N N . ASP A 1 275 ? -5.450 -2.345 -3.341 1.00 71.00 275 ASP A N 1
ATOM 2097 C CA . ASP A 1 275 ? -6.567 -3.275 -3.111 1.00 71.00 275 ASP A CA 1
ATOM 2098 C C . ASP A 1 275 ? -6.093 -4.706 -2.828 1.00 71.00 275 ASP A C 1
ATOM 2100 O O . ASP A 1 275 ? -6.913 -5.614 -2.681 1.00 71.00 275 ASP A O 1
ATOM 2104 N N . ASN A 1 276 ? -4.772 -4.900 -2.747 1.00 72.56 276 ASN A N 1
ATOM 2105 C CA . ASN A 1 276 ? -4.107 -6.174 -2.489 1.00 72.56 276 ASN A CA 1
ATOM 2106 C C . ASN A 1 276 ? -4.207 -7.203 -3.624 1.00 72.56 276 ASN A C 1
ATOM 2108 O O . ASN A 1 276 ? -3.815 -8.362 -3.450 1.00 72.56 276 ASN A O 1
ATOM 2112 N N . THR A 1 277 ? -4.681 -6.798 -4.802 1.00 82.69 277 THR A N 1
ATOM 2113 C CA . THR A 1 277 ? -4.619 -7.622 -6.014 1.00 82.69 277 THR A CA 1
ATOM 2114 C C . THR A 1 277 ? -3.251 -7.498 -6.676 1.00 82.69 277 THR A C 1
ATOM 2116 O O . THR A 1 277 ? -2.646 -8.511 -7.027 1.00 82.69 277 THR A O 1
ATOM 2119 N N . ASN A 1 278 ? -2.722 -6.276 -6.768 1.00 90.00 278 ASN A N 1
ATOM 2120 C CA . ASN A 1 278 ? -1.460 -5.982 -7.434 1.00 90.00 278 ASN A CA 1
ATOM 2121 C C . ASN A 1 278 ? -0.247 -6.537 -6.667 1.00 90.00 278 ASN A C 1
ATOM 2123 O O . ASN A 1 278 ? -0.047 -6.231 -5.492 1.00 90.00 278 ASN A O 1
ATOM 2127 N N . ARG A 1 279 ? 0.575 -7.357 -7.330 1.00 89.38 279 ARG A N 1
ATOM 2128 C CA . ARG A 1 279 ? 1.739 -8.023 -6.725 1.00 89.38 279 ARG A CA 1
ATOM 2129 C C . ARG A 1 279 ? 2.764 -8.457 -7.761 1.00 89.38 279 ARG A C 1
ATOM 2131 O O . ARG A 1 279 ? 2.424 -8.627 -8.932 1.00 89.38 279 ARG A O 1
ATOM 2138 N N . ASN A 1 280 ? 3.990 -8.708 -7.310 1.00 90.69 280 ASN A N 1
ATOM 2139 C CA . ASN A 1 280 ? 5.040 -9.258 -8.157 1.00 90.69 280 ASN A CA 1
ATOM 2140 C C . ASN A 1 280 ? 4.967 -10.791 -8.209 1.00 90.69 280 ASN A C 1
ATOM 2142 O O . ASN A 1 280 ? 5.584 -11.466 -7.398 1.00 90.69 280 ASN A O 1
ATOM 2146 N N . LEU A 1 281 ? 4.246 -11.353 -9.177 1.00 89.06 281 LEU A N 1
ATOM 2147 C CA . LEU A 1 281 ? 4.107 -12.802 -9.364 1.00 89.06 281 LEU A CA 1
ATOM 2148 C C . LEU A 1 281 ? 5.389 -13.527 -9.809 1.00 89.06 281 LEU A C 1
ATOM 2150 O O . LEU A 1 281 ? 5.442 -14.753 -9.680 1.00 89.06 281 LEU A O 1
ATOM 2154 N N . LEU A 1 282 ? 6.385 -12.801 -10.327 1.00 87.19 282 LEU A N 1
ATOM 2155 C CA . LEU A 1 282 ? 7.683 -13.355 -10.722 1.00 87.19 282 LEU A CA 1
ATOM 2156 C C . LEU A 1 282 ? 8.610 -13.587 -9.525 1.00 87.19 282 LEU A C 1
ATOM 2158 O O . LEU A 1 282 ? 9.280 -14.617 -9.458 1.00 87.19 282 LEU A O 1
ATOM 2162 N N . SER A 1 283 ? 8.564 -12.692 -8.535 1.00 82.00 283 SER A N 1
ATOM 2163 C CA . SER A 1 283 ? 9.324 -12.863 -7.300 1.00 82.00 283 SER A CA 1
ATOM 2164 C C . SER A 1 283 ? 8.917 -14.151 -6.584 1.00 82.00 283 SER A C 1
ATOM 2166 O O . SER A 1 283 ? 7.732 -14.428 -6.379 1.00 82.00 283 SER A O 1
ATOM 2168 N N . SER A 1 284 ? 9.913 -14.905 -6.113 1.00 74.12 284 SER A N 1
ATOM 2169 C CA . SER A 1 284 ? 9.707 -16.100 -5.280 1.00 74.12 284 SER A CA 1
ATOM 2170 C C . SER A 1 284 ? 8.809 -15.847 -4.065 1.00 74.12 284 SER A C 1
ATOM 2172 O O . SER A 1 284 ? 8.075 -16.739 -3.641 1.00 74.12 284 SER A O 1
ATOM 2174 N N . SER A 1 285 ? 8.842 -14.624 -3.533 1.00 67.00 285 SER A N 1
ATOM 2175 C CA . SER A 1 285 ? 8.060 -14.229 -2.373 1.00 67.00 285 SER A CA 1
ATOM 2176 C C . SER A 1 285 ? 6.664 -13.721 -2.748 1.00 67.00 285 SER A C 1
ATOM 2178 O O . SER A 1 285 ? 5.768 -13.718 -1.918 1.00 67.00 285 SER A O 1
ATOM 2180 N N . LYS A 1 286 ? 6.417 -13.359 -4.010 1.00 75.50 286 LYS A N 1
ATOM 2181 C CA . LYS A 1 286 ? 5.122 -12.842 -4.475 1.00 75.50 286 LYS A CA 1
ATOM 2182 C C . LYS A 1 286 ? 4.594 -11.637 -3.686 1.00 75.50 286 LYS A C 1
ATOM 2184 O O . LYS A 1 286 ? 3.381 -11.508 -3.500 1.00 75.50 286 LYS A O 1
ATOM 2189 N N . SER A 1 287 ? 5.503 -10.770 -3.233 1.00 78.88 287 SER A N 1
ATOM 2190 C CA . SER A 1 287 ? 5.175 -9.582 -2.437 1.00 78.88 287 SER A CA 1
ATOM 2191 C C . SER A 1 287 ? 4.123 -8.701 -3.133 1.00 78.88 287 SER A C 1
ATOM 2193 O O . SER A 1 287 ? 4.239 -8.455 -4.345 1.00 78.88 287 SER A O 1
ATOM 2195 N N . PRO A 1 288 ? 3.084 -8.238 -2.411 1.00 85.81 288 PRO A N 1
ATOM 2196 C CA . PRO A 1 288 ? 2.146 -7.264 -2.944 1.00 85.81 288 PRO A CA 1
ATOM 2197 C C . PRO A 1 288 ? 2.815 -5.900 -3.145 1.00 85.81 288 PRO A C 1
ATOM 2199 O O . PRO A 1 288 ? 3.765 -5.525 -2.456 1.00 85.81 288 PRO A O 1
ATOM 2202 N N . TRP A 1 289 ? 2.297 -5.140 -4.102 1.00 88.19 289 TRP A N 1
ATOM 2203 C CA . TRP A 1 289 ? 2.680 -3.743 -4.277 1.00 88.19 289 TRP A CA 1
ATOM 2204 C C . TRP A 1 289 ? 1.861 -2.856 -3.330 1.00 88.19 289 TRP A C 1
ATOM 2206 O O . TRP A 1 289 ? 0.711 -3.165 -3.004 1.00 88.19 289 TRP A O 1
ATOM 2216 N N . SER A 1 290 ? 2.446 -1.746 -2.876 1.00 82.81 290 SER A N 1
ATOM 2217 C CA . SER A 1 290 ? 1.764 -0.742 -2.041 1.00 82.81 290 SER A CA 1
ATOM 2218 C C . SER A 1 290 ? 0.795 0.151 -2.826 1.00 82.81 290 SER A C 1
ATOM 2220 O O . SER A 1 290 ? 0.017 0.902 -2.240 1.00 82.81 290 SER A O 1
ATOM 2222 N N . TRP A 1 291 ? 0.802 0.021 -4.150 1.00 88.25 291 TRP A N 1
ATOM 2223 C CA . TRP A 1 291 ? 0.003 0.768 -5.111 1.00 88.25 291 TRP A CA 1
ATOM 2224 C C . TRP A 1 291 ? -0.748 -0.188 -6.048 1.00 88.25 291 TRP A C 1
ATOM 2226 O O . TRP A 1 291 ? -0.437 -1.378 -6.150 1.00 88.25 291 TRP A O 1
ATOM 2236 N N . GLN A 1 292 ? -1.719 0.336 -6.789 1.00 90.75 292 GLN A N 1
ATOM 2237 C CA . GLN A 1 292 ? -2.486 -0.442 -7.768 1.00 90.75 292 GLN A CA 1
ATOM 2238 C C . GLN A 1 292 ? -2.741 0.330 -9.055 1.00 90.75 292 GLN A C 1
ATOM 2240 O O . GLN A 1 292 ? -2.776 1.560 -9.046 1.00 90.75 292 GLN A O 1
ATOM 2245 N N . VAL A 1 293 ? -3.018 -0.395 -10.139 1.00 93.50 293 VAL A N 1
ATOM 2246 C CA . VAL A 1 293 ? -3.626 0.181 -11.343 1.00 93.50 293 VAL A CA 1
ATOM 2247 C C . VAL A 1 293 ? -5.125 0.347 -11.107 1.00 93.50 293 VAL A C 1
ATOM 2249 O O . VAL A 1 293 ? -5.823 -0.627 -10.838 1.00 93.50 293 VAL A O 1
ATOM 2252 N N . VAL A 1 294 ? -5.621 1.579 -11.209 1.00 90.81 294 VAL A N 1
ATOM 2253 C CA . VAL A 1 294 ? -7.057 1.889 -11.082 1.00 90.81 294 VAL A CA 1
ATOM 2254 C C . VAL A 1 294 ? -7.763 1.956 -12.430 1.00 90.81 294 VAL A C 1
ATOM 2256 O O . VAL A 1 294 ? -8.982 1.830 -12.487 1.00 90.81 294 VAL A O 1
ATOM 2259 N N . GLU A 1 295 ? -7.012 2.158 -13.513 1.00 92.56 295 GLU A N 1
ATOM 2260 C CA . GLU A 1 295 ? -7.569 2.317 -14.851 1.00 92.56 295 GLU A CA 1
ATOM 2261 C C . GLU A 1 295 ? -6.525 1.974 -15.917 1.00 92.56 295 GLU A C 1
ATOM 2263 O O . GLU A 1 295 ? -5.454 2.580 -15.962 1.00 92.56 295 GLU A O 1
ATOM 2268 N N . ALA A 1 296 ? -6.856 1.029 -16.795 1.00 95.69 296 ALA A N 1
ATOM 2269 C CA . ALA A 1 296 ? -6.173 0.853 -18.070 1.00 95.69 296 ALA A CA 1
ATOM 2270 C C . ALA A 1 296 ? -6.691 1.919 -19.043 1.00 95.69 296 ALA A C 1
ATOM 2272 O O . ALA A 1 296 ? -7.880 1.918 -19.359 1.00 95.69 296 ALA A O 1
ATOM 2273 N N . GLN A 1 297 ? -5.828 2.829 -19.490 1.00 95.12 297 GLN A N 1
ATOM 2274 C CA . GLN A 1 297 ? -6.246 3.940 -20.348 1.00 95.12 297 GLN A CA 1
ATOM 2275 C C . GLN A 1 297 ? -6.203 3.530 -21.817 1.00 95.12 297 GLN A C 1
ATOM 2277 O O . GLN A 1 297 ? -7.207 3.622 -22.521 1.00 95.12 297 GLN A O 1
ATOM 2282 N N . ASN A 1 298 ? -5.044 3.055 -22.275 1.00 96.38 298 ASN A N 1
ATOM 2283 C CA . ASN A 1 298 ? -4.833 2.615 -23.648 1.00 96.38 298 ASN A CA 1
ATOM 2284 C C . ASN A 1 298 ? -3.522 1.841 -23.811 1.00 96.38 298 ASN A C 1
ATOM 2286 O O . ASN A 1 298 ? -2.673 1.802 -22.920 1.00 96.38 298 ASN A O 1
ATOM 2290 N N . TYR A 1 299 ? -3.344 1.274 -24.999 1.00 96.94 299 TYR A N 1
ATOM 2291 C CA . TYR A 1 299 ? -2.033 0.933 -25.524 1.00 96.94 299 TYR A CA 1
ATOM 2292 C C . TYR A 1 299 ? -1.536 2.052 -26.440 1.00 96.94 299 TYR A C 1
ATOM 2294 O O . TYR A 1 299 ? -2.312 2.663 -27.181 1.00 96.94 299 TYR A O 1
ATOM 2302 N N . ALA A 1 300 ? -0.242 2.346 -26.368 1.00 95.75 300 ALA A N 1
ATOM 2303 C CA . ALA A 1 300 ? 0.391 3.394 -27.157 1.00 95.75 300 ALA A CA 1
ATOM 2304 C C . ALA A 1 300 ? 1.658 2.877 -27.838 1.00 95.75 300 ALA A C 1
ATOM 2306 O O . ALA A 1 300 ? 2.381 2.056 -27.280 1.00 95.75 300 ALA A O 1
ATOM 2307 N N . ASP A 1 301 ? 1.955 3.394 -29.026 1.00 94.56 301 ASP A N 1
ATOM 2308 C CA . ASP A 1 301 ? 3.204 3.086 -29.735 1.00 94.56 301 ASP A CA 1
ATOM 2309 C C . ASP A 1 301 ? 4.367 3.958 -29.230 1.00 94.56 301 ASP A C 1
ATOM 2311 O O . ASP A 1 301 ? 5.534 3.586 -29.322 1.00 94.56 301 ASP A O 1
ATOM 2315 N N . PHE A 1 302 ? 4.042 5.119 -28.656 1.00 93.50 302 PHE A N 1
ATOM 2316 C CA . PHE A 1 302 ? 4.989 6.043 -28.049 1.00 93.50 302 PHE A CA 1
ATOM 2317 C C . PHE A 1 302 ? 4.348 6.749 -26.854 1.00 93.50 302 PHE A C 1
ATOM 2319 O O . PHE A 1 302 ? 3.150 7.033 -26.854 1.00 93.50 302 PHE A O 1
ATOM 2326 N N . ALA A 1 303 ? 5.160 7.069 -25.853 1.00 94.31 303 ALA A N 1
ATOM 2327 C CA . ALA A 1 303 ? 4.769 7.887 -24.718 1.00 94.31 303 ALA A CA 1
ATOM 2328 C C . ALA A 1 303 ? 5.912 8.838 -24.351 1.00 94.31 303 ALA A C 1
ATOM 2330 O O . ALA A 1 303 ? 7.050 8.662 -24.779 1.00 94.31 303 ALA A O 1
ATOM 2331 N N . HIS A 1 304 ? 5.620 9.869 -23.566 1.00 94.38 304 HIS A N 1
ATOM 2332 C CA . HIS A 1 304 ? 6.661 10.767 -23.081 1.00 94.38 304 HIS A CA 1
ATOM 2333 C C . HIS A 1 304 ? 7.468 10.093 -21.957 1.00 94.38 304 HIS A C 1
ATOM 2335 O O . HIS A 1 304 ? 6.900 9.398 -21.118 1.00 94.38 304 HIS A O 1
ATOM 2341 N N . ILE A 1 305 ? 8.782 10.331 -21.886 1.00 93.56 305 ILE A N 1
ATOM 2342 C CA . ILE A 1 305 ? 9.658 9.714 -20.867 1.00 93.56 305 ILE A CA 1
ATOM 2343 C C . ILE A 1 305 ? 9.247 10.059 -19.426 1.00 93.56 305 ILE A C 1
ATOM 2345 O O . ILE A 1 305 ? 9.548 9.326 -18.494 1.00 93.56 305 ILE A O 1
ATOM 2349 N N . SER A 1 306 ? 8.505 11.152 -19.224 1.00 93.25 306 SER A N 1
ATOM 2350 C CA . SER A 1 306 ? 8.025 11.558 -17.895 1.00 93.25 306 SER A CA 1
ATOM 2351 C C . SER A 1 306 ? 7.038 10.584 -17.250 1.00 93.25 306 SER A C 1
ATOM 2353 O O . SER A 1 306 ? 6.778 10.723 -16.060 1.00 93.25 306 SER A O 1
ATOM 2355 N N . CYS A 1 307 ? 6.449 9.658 -18.012 1.00 94.69 307 CYS A N 1
ATOM 2356 C CA . CYS A 1 307 ? 5.603 8.596 -17.471 1.00 94.69 307 CYS A CA 1
ATOM 2357 C C . CYS A 1 307 ? 6.269 7.214 -17.536 1.00 94.69 307 CYS A C 1
ATOM 2359 O O . CYS A 1 307 ? 5.619 6.246 -17.160 1.00 94.69 307 CYS A O 1
ATOM 2361 N N . ASP A 1 308 ? 7.520 7.095 -18.000 1.00 95.25 308 ASP A N 1
ATOM 2362 C CA . ASP A 1 308 ? 8.236 5.813 -18.036 1.00 95.25 308 ASP A CA 1
ATOM 2363 C C . ASP A 1 308 ? 8.572 5.340 -16.618 1.00 95.25 308 ASP A C 1
ATOM 2365 O O . ASP A 1 308 ? 9.404 5.939 -15.931 1.00 95.25 308 ASP A O 1
ATOM 2369 N N . GLY A 1 309 ? 7.890 4.290 -16.165 1.00 93.19 309 GLY A N 1
ATOM 2370 C CA . GLY A 1 309 ? 8.009 3.781 -14.804 1.00 93.19 309 GLY A CA 1
ATOM 2371 C C . GLY A 1 309 ? 8.066 2.259 -14.728 1.00 93.19 309 GLY A C 1
ATOM 2372 O O . GLY A 1 309 ? 7.618 1.539 -15.624 1.00 93.19 309 GLY A O 1
ATOM 2373 N N . SER A 1 310 ? 8.588 1.772 -13.603 1.00 95.06 310 SER A N 1
ATOM 2374 C CA . SER A 1 310 ? 8.549 0.365 -13.196 1.00 95.06 310 SER A CA 1
ATOM 2375 C C . SER A 1 310 ? 7.835 0.214 -11.852 1.00 95.06 310 SER A C 1
ATOM 2377 O O . SER A 1 310 ? 7.824 1.162 -11.061 1.00 95.06 310 SER A O 1
ATOM 2379 N N . PRO A 1 311 ? 7.275 -0.967 -11.539 1.00 94.31 311 PRO A N 1
ATOM 2380 C CA . PRO A 1 311 ? 6.728 -1.258 -10.225 1.00 94.31 311 PRO A CA 1
ATOM 2381 C C . PRO A 1 311 ? 7.647 -0.907 -9.057 1.00 94.31 311 PRO A C 1
ATOM 2383 O O . PRO A 1 311 ? 7.165 -0.302 -8.103 1.00 94.31 311 PRO A O 1
ATOM 2386 N N . ALA A 1 312 ? 8.948 -1.206 -9.138 1.00 88.62 312 ALA A N 1
ATOM 2387 C CA . ALA A 1 312 ? 9.890 -0.849 -8.078 1.00 88.62 312 ALA A CA 1
ATOM 2388 C C . ALA A 1 312 ? 10.083 0.670 -7.926 1.00 88.62 312 ALA A C 1
ATOM 2390 O O . ALA A 1 312 ? 10.078 1.171 -6.804 1.00 88.62 312 ALA A O 1
ATOM 2391 N N . VAL A 1 313 ? 10.186 1.419 -9.033 1.00 89.94 313 VAL A N 1
ATOM 2392 C CA . VAL A 1 313 ? 10.287 2.891 -8.986 1.00 89.94 313 VAL A CA 1
ATOM 2393 C C . VAL A 1 313 ? 9.029 3.497 -8.369 1.00 89.94 313 VAL A C 1
ATOM 2395 O O . VAL A 1 313 ? 9.121 4.424 -7.563 1.00 89.94 313 VAL A O 1
ATOM 2398 N N . ILE A 1 314 ? 7.855 2.964 -8.718 1.00 91.81 314 ILE A N 1
ATOM 2399 C CA . ILE A 1 314 ? 6.598 3.391 -8.106 1.00 91.81 314 ILE A CA 1
ATOM 2400 C C . ILE A 1 314 ? 6.575 3.050 -6.620 1.00 91.81 314 ILE A C 1
ATOM 2402 O O . ILE A 1 314 ? 6.237 3.912 -5.820 1.00 91.81 314 ILE A O 1
ATOM 2406 N N . GLU A 1 315 ? 6.965 1.841 -6.228 1.00 87.31 315 GLU A N 1
ATOM 2407 C CA . GLU A 1 315 ? 6.997 1.430 -4.822 1.00 87.31 315 GLU A CA 1
ATOM 2408 C C . GLU A 1 315 ? 7.906 2.334 -3.975 1.00 87.31 315 GLU A C 1
ATOM 2410 O O . GLU A 1 315 ? 7.555 2.704 -2.856 1.00 87.31 315 GLU A O 1
ATOM 2415 N N . GLU A 1 316 ? 9.059 2.733 -4.515 1.00 80.75 316 GLU A N 1
ATOM 2416 C CA . GLU A 1 316 ? 10.004 3.621 -3.837 1.00 80.75 316 GLU A CA 1
ATOM 2417 C C . GLU A 1 316 ? 9.504 5.074 -3.778 1.00 80.75 316 GLU A C 1
ATOM 2419 O O . GLU A 1 316 ? 9.740 5.774 -2.793 1.00 80.75 316 GLU A O 1
ATOM 2424 N N . ARG A 1 317 ? 8.825 5.548 -4.832 1.00 83.94 317 ARG A N 1
ATOM 2425 C CA . ARG A 1 317 ? 8.575 6.982 -5.057 1.00 83.94 317 ARG A CA 1
ATOM 2426 C C . ARG A 1 317 ? 7.118 7.321 -5.352 1.00 83.94 317 ARG A C 1
ATOM 2428 O O . ARG A 1 317 ? 6.851 8.341 -5.988 1.00 83.94 317 ARG A O 1
ATOM 2435 N N . ILE A 1 318 ? 6.165 6.518 -4.874 1.00 84.19 318 ILE A N 1
ATOM 2436 C CA . ILE A 1 318 ? 4.730 6.664 -5.183 1.00 84.19 318 ILE A CA 1
ATOM 2437 C C . ILE A 1 318 ? 4.234 8.092 -4.942 1.00 84.19 318 ILE A C 1
ATOM 2439 O O . ILE A 1 318 ? 3.519 8.660 -5.760 1.00 84.19 318 ILE A O 1
ATOM 2443 N N . THR A 1 319 ? 4.677 8.716 -3.855 1.00 78.25 319 THR A N 1
ATOM 2444 C CA . THR A 1 319 ? 4.298 10.081 -3.483 1.00 78.25 319 THR A CA 1
ATOM 2445 C C . THR A 1 319 ? 4.756 11.116 -4.513 1.00 78.25 319 THR A C 1
ATOM 2447 O O . THR A 1 319 ? 3.948 11.915 -4.996 1.00 78.25 319 THR A O 1
ATOM 2450 N N . ASP A 1 320 ? 6.041 11.089 -4.878 1.00 81.12 320 ASP A N 1
ATOM 2451 C CA . ASP A 1 320 ? 6.603 11.957 -5.918 1.00 81.12 320 ASP A CA 1
ATOM 2452 C C . ASP A 1 320 ? 5.925 11.693 -7.262 1.00 81.12 320 ASP A C 1
ATOM 2454 O O . ASP A 1 320 ? 5.620 12.625 -8.010 1.00 81.12 320 ASP A O 1
ATOM 2458 N N . TRP A 1 321 ? 5.659 10.420 -7.558 1.00 89.81 321 TRP A N 1
ATOM 2459 C CA . TRP A 1 321 ? 5.025 10.007 -8.797 1.00 89.81 321 TRP A CA 1
ATOM 2460 C C . TRP A 1 321 ? 3.625 10.595 -8.933 1.00 89.81 321 TRP A C 1
ATOM 2462 O O . TRP A 1 321 ? 3.331 11.247 -9.936 1.00 89.81 321 TRP A O 1
ATOM 2472 N N . MET A 1 322 ? 2.782 10.435 -7.908 1.00 85.31 322 MET A N 1
ATOM 2473 C CA . MET A 1 322 ? 1.427 10.991 -7.888 1.00 85.31 322 MET A CA 1
ATOM 2474 C C . MET A 1 322 ? 1.450 12.514 -8.045 1.00 85.31 322 MET A C 1
ATOM 2476 O O . MET A 1 322 ? 0.652 13.060 -8.806 1.00 85.31 322 MET A O 1
ATOM 2480 N N . LYS A 1 323 ? 2.394 13.199 -7.387 1.00 83.50 323 LYS A N 1
ATOM 2481 C CA . LYS A 1 323 ? 2.555 14.656 -7.486 1.00 83.50 323 LYS A CA 1
ATOM 2482 C C . LYS A 1 323 ? 2.938 15.115 -8.896 1.00 83.50 323 LYS A C 1
ATOM 2484 O O . LYS A 1 323 ? 2.410 16.119 -9.364 1.00 83.50 323 LYS A O 1
ATOM 2489 N N . ASN A 1 324 ? 3.857 14.411 -9.554 1.00 88.62 324 ASN A N 1
ATOM 2490 C CA . ASN A 1 324 ? 4.445 14.861 -10.819 1.00 88.62 324 ASN A CA 1
ATOM 2491 C C . ASN A 1 324 ? 3.661 14.402 -12.059 1.00 88.62 324 ASN A C 1
ATOM 2493 O O . ASN A 1 324 ? 3.707 15.073 -13.085 1.00 88.62 324 ASN A O 1
ATOM 2497 N N . THR A 1 325 ? 2.949 13.274 -11.979 1.00 93.19 325 THR A N 1
ATOM 2498 C CA . THR A 1 325 ? 2.269 12.648 -13.134 1.00 93.19 325 THR A CA 1
ATOM 2499 C C . THR A 1 325 ? 0.747 12.579 -12.989 1.00 93.19 325 THR A C 1
ATOM 2501 O O . THR A 1 325 ? 0.058 12.102 -13.893 1.00 93.19 325 THR A O 1
ATOM 2504 N N . GLY A 1 326 ? 0.207 12.972 -11.829 1.00 88.12 326 GLY A N 1
ATOM 2505 C CA . GLY A 1 326 ? -1.198 12.731 -11.490 1.00 88.12 326 GLY A CA 1
ATOM 2506 C C . GLY A 1 326 ? -1.547 11.241 -11.375 1.00 88.12 326 GLY A C 1
ATOM 2507 O O . GLY A 1 326 ? -2.717 10.880 -11.480 1.00 88.12 326 GLY A O 1
ATOM 2508 N N . GLY A 1 327 ? -0.543 10.373 -11.204 1.00 92.06 327 GLY A N 1
ATOM 2509 C CA . GLY A 1 327 ? -0.705 8.920 -11.192 1.00 92.06 327 GLY A CA 1
ATOM 2510 C C . GLY A 1 327 ? -0.730 8.280 -12.578 1.00 92.06 327 GLY A C 1
ATOM 2511 O O . GLY A 1 327 ? -1.056 7.105 -12.680 1.00 92.06 327 GLY A O 1
ATOM 2512 N N . THR A 1 328 ? -0.401 9.006 -13.646 1.00 96.56 328 THR A N 1
ATOM 2513 C CA . THR A 1 328 ? -0.247 8.400 -14.977 1.00 96.56 328 THR A CA 1
ATOM 2514 C C . THR A 1 328 ? 1.082 7.651 -15.053 1.00 96.56 328 THR A C 1
ATOM 2516 O O . THR A 1 328 ? 2.122 8.177 -14.654 1.00 96.56 328 THR A O 1
ATOM 2519 N N . ILE A 1 329 ? 1.068 6.432 -15.581 1.00 97.62 329 ILE A N 1
ATOM 2520 C CA . ILE A 1 329 ? 2.259 5.619 -15.831 1.00 97.62 329 ILE A CA 1
ATOM 2521 C C . ILE A 1 329 ? 2.182 4.981 -17.217 1.00 97.62 329 ILE A C 1
ATOM 2523 O O . ILE A 1 329 ? 1.126 4.562 -17.690 1.00 97.62 329 ILE A O 1
ATOM 2527 N N . CYS A 1 330 ? 3.339 4.899 -17.853 1.00 97.06 330 CYS A N 1
ATOM 2528 C CA . CYS A 1 330 ? 3.585 4.239 -19.114 1.00 97.06 330 CYS A CA 1
ATOM 2529 C C . CYS A 1 330 ? 4.583 3.120 -18.832 1.00 97.06 330 CYS A C 1
ATOM 2531 O O . CYS A 1 330 ? 5.724 3.374 -18.449 1.00 97.06 330 CYS A O 1
ATOM 2533 N N . PHE A 1 331 ? 4.163 1.872 -19.000 1.00 96.19 331 PHE A N 1
ATOM 2534 C CA . PHE A 1 331 ? 5.018 0.729 -18.711 1.00 96.19 331 PHE A CA 1
ATOM 2535 C C . PHE A 1 331 ? 5.807 0.324 -19.958 1.00 96.19 331 PHE A C 1
ATOM 2537 O O . PHE A 1 331 ? 5.395 -0.565 -20.709 1.00 96.19 331 PHE A O 1
ATOM 2544 N N . TRP A 1 332 ? 6.947 0.975 -20.202 1.00 94.75 332 TRP A N 1
ATOM 2545 C CA . TRP A 1 332 ? 7.664 0.824 -21.475 1.00 94.75 332 TRP A CA 1
ATOM 2546 C C . TRP A 1 332 ? 8.185 -0.596 -21.694 1.00 94.75 332 TRP A C 1
ATOM 2548 O O . TRP A 1 332 ? 8.059 -1.164 -22.784 1.00 94.75 332 TRP A O 1
ATOM 2558 N N . ASN A 1 333 ? 8.704 -1.195 -20.625 1.00 93.75 333 ASN A N 1
ATOM 2559 C CA . ASN A 1 333 ? 9.359 -2.499 -20.654 1.00 93.75 333 ASN A CA 1
ATOM 2560 C C . ASN A 1 333 ? 8.447 -3.667 -20.262 1.00 93.75 333 ASN A C 1
ATOM 2562 O O . ASN A 1 333 ? 8.938 -4.789 -20.139 1.00 93.75 333 ASN A O 1
ATOM 2566 N N . TYR A 1 334 ? 7.142 -3.428 -20.076 1.00 96.06 334 TYR A N 1
ATOM 2567 C CA . TYR A 1 334 ? 6.208 -4.459 -19.625 1.00 96.06 334 TYR A CA 1
ATOM 2568 C C . TYR A 1 334 ? 5.237 -4.859 -20.724 1.00 96.06 334 TYR A C 1
ATOM 2570 O O . TYR A 1 334 ? 4.749 -4.024 -21.489 1.00 96.06 334 TYR A O 1
ATOM 2578 N N . ARG A 1 335 ? 4.945 -6.155 -20.796 1.00 96.31 335 ARG A N 1
ATOM 2579 C CA . ARG A 1 335 ? 3.969 -6.726 -21.728 1.00 96.31 335 ARG A CA 1
ATOM 2580 C C . ARG A 1 335 ? 2.986 -7.597 -20.972 1.00 96.31 335 ARG A C 1
ATOM 2582 O O . ARG A 1 335 ? 3.360 -8.250 -19.996 1.00 96.31 335 ARG A O 1
ATOM 2589 N N . ALA A 1 336 ? 1.742 -7.601 -21.435 1.00 97.00 336 ALA A N 1
ATOM 2590 C CA . ALA A 1 336 ? 0.740 -8.538 -20.970 1.00 97.00 336 ALA A CA 1
ATOM 2591 C C . ALA A 1 336 ? 1.237 -9.962 -21.234 1.00 97.00 336 ALA A C 1
ATOM 2593 O O . ALA A 1 336 ? 1.589 -10.316 -22.357 1.00 97.00 336 ALA A O 1
ATOM 2594 N N . PHE A 1 337 ? 1.306 -10.759 -20.176 1.00 96.19 337 PHE A N 1
ATOM 2595 C CA . PHE A 1 337 ? 1.833 -12.115 -20.225 1.00 96.19 337 PHE A CA 1
ATOM 2596 C C . PHE A 1 337 ? 0.711 -13.147 -20.233 1.00 96.19 337 PHE A C 1
ATOM 2598 O O . PHE A 1 337 ? 0.743 -14.105 -21.001 1.00 96.19 337 PHE A O 1
ATOM 2605 N N . ARG A 1 338 ? -0.291 -12.954 -19.374 1.00 95.69 338 ARG A N 1
ATOM 2606 C CA . ARG A 1 338 ? -1.457 -13.832 -19.280 1.00 95.69 338 ARG A CA 1
ATOM 2607 C C . ARG A 1 338 ? -2.612 -13.141 -18.576 1.00 95.69 338 ARG A C 1
ATOM 2609 O O . ARG A 1 338 ? -2.425 -12.169 -17.844 1.00 95.69 338 ARG A O 1
ATOM 2616 N N . GLU A 1 339 ? -3.791 -13.722 -18.725 1.00 93.88 339 GLU A N 1
ATOM 2617 C CA . GLU A 1 339 ? -4.904 -13.451 -17.825 1.00 93.88 339 GLU A CA 1
ATOM 2618 C C . GLU A 1 339 ? -4.672 -14.114 -16.457 1.00 93.88 339 GLU A C 1
ATOM 2620 O O . GLU A 1 339 ? -4.149 -15.230 -16.357 1.00 93.88 339 GLU A O 1
ATOM 2625 N N . VAL A 1 340 ? -5.060 -13.405 -15.402 1.00 92.19 340 VAL A N 1
ATOM 2626 C CA . VAL A 1 340 ? -5.024 -13.867 -14.017 1.00 92.19 340 VAL A CA 1
ATOM 2627 C C . VAL A 1 340 ? -6.446 -14.159 -13.570 1.00 92.19 340 VAL A C 1
ATOM 2629 O O . VAL A 1 340 ? -7.320 -13.290 -13.609 1.00 92.19 340 VAL A O 1
ATOM 2632 N N . LEU A 1 341 ? -6.683 -15.388 -13.121 1.00 83.50 341 LEU A N 1
ATOM 2633 C CA . LEU A 1 341 ? -8.003 -15.785 -12.660 1.00 83.50 341 LEU A CA 1
ATOM 2634 C C . LEU A 1 341 ? -8.305 -15.184 -11.274 1.00 83.50 341 LEU A C 1
ATOM 2636 O O . LEU A 1 341 ? -7.403 -15.044 -10.443 1.00 83.50 341 LEU A O 1
ATOM 2640 N N . PRO A 1 342 ? -9.577 -14.885 -10.946 1.00 74.06 342 PRO A N 1
ATOM 2641 C CA . PRO A 1 342 ? -9.935 -14.283 -9.657 1.00 74.06 342 PRO A CA 1
ATOM 2642 C C . PRO A 1 342 ? -9.503 -15.080 -8.417 1.00 74.06 342 PRO A C 1
ATOM 2644 O O . PRO A 1 342 ? -9.352 -14.511 -7.339 1.00 74.06 342 PRO A O 1
ATOM 2647 N N . ASN A 1 343 ? -9.331 -16.398 -8.533 1.00 71.75 343 ASN A N 1
ATOM 2648 C CA . ASN A 1 343 ? -8.819 -17.247 -7.456 1.00 71.75 343 ASN A CA 1
ATOM 2649 C C . ASN A 1 343 ? -7.302 -17.101 -7.252 1.00 71.75 343 ASN A C 1
ATOM 2651 O O . ASN A 1 343 ? -6.831 -17.307 -6.139 1.00 71.75 343 ASN A O 1
ATOM 2655 N N . GLU A 1 344 ? -6.543 -16.724 -8.281 1.00 73.75 344 GLU A N 1
ATOM 2656 C CA . GLU A 1 344 ? -5.103 -16.461 -8.189 1.00 73.75 344 GLU A CA 1
ATOM 2657 C C . GLU A 1 344 ? -4.804 -15.129 -7.496 1.00 73.75 344 GLU A C 1
ATOM 2659 O O . GLU A 1 344 ? -3.839 -15.034 -6.741 1.00 73.75 344 GLU A O 1
ATOM 2664 N N . LEU A 1 345 ? -5.678 -14.130 -7.662 1.00 71.19 345 LEU A N 1
ATOM 2665 C CA . LEU A 1 345 ? -5.593 -12.845 -6.947 1.00 71.19 345 LEU A CA 1
ATOM 2666 C C . LEU A 1 345 ? -5.728 -13.007 -5.425 1.00 71.19 345 LEU A C 1
ATOM 2668 O O . LEU A 1 345 ? -5.304 -12.148 -4.658 1.00 71.19 345 LEU A O 1
ATOM 2672 N N . LYS A 1 346 ? -6.324 -14.121 -4.991 1.00 64.62 346 LYS A N 1
ATOM 2673 C CA . LYS A 1 346 ? -6.613 -14.441 -3.589 1.00 64.62 346 LYS A CA 1
ATOM 2674 C C . LYS A 1 346 ? -5.576 -15.369 -2.952 1.00 64.62 346 LYS A C 1
ATOM 2676 O O . LYS A 1 346 ? -5.759 -15.755 -1.804 1.00 64.62 346 LYS A O 1
ATOM 2681 N N . GLN A 1 347 ? -4.528 -15.780 -3.672 1.00 54.50 347 GLN A N 1
ATOM 2682 C CA . GLN A 1 347 ? -3.617 -16.806 -3.161 1.00 54.50 347 GLN A CA 1
ATOM 2683 C C . GLN A 1 347 ? -2.726 -16.291 -2.018 1.00 54.50 347 GLN A C 1
ATOM 2685 O O . GLN A 1 347 ? -1.961 -15.335 -2.184 1.00 54.50 347 GLN A O 1
ATOM 2690 N N . THR A 1 348 ? -2.809 -17.000 -0.886 1.00 44.44 348 THR A N 1
ATOM 2691 C CA . THR A 1 348 ? -1.757 -17.227 0.123 1.00 44.44 348 THR A CA 1
ATOM 2692 C C . THR A 1 348 ? -0.493 -17.722 -0.599 1.00 44.44 348 THR A C 1
ATOM 2694 O O . THR A 1 348 ? -0.629 -18.389 -1.634 1.00 44.44 348 THR A O 1
ATOM 2697 N N . PRO A 1 349 ? 0.743 -17.439 -0.136 1.00 42.97 349 PRO A N 1
ATOM 2698 C CA . PRO A 1 349 ? 1.897 -17.978 -0.829 1.00 42.97 349 PRO A CA 1
ATOM 2699 C C . PRO A 1 349 ? 1.788 -19.490 -0.744 1.00 42.97 349 PRO A C 1
ATOM 2701 O O . PRO A 1 349 ? 1.356 -20.051 0.267 1.00 42.97 349 PRO A O 1
ATOM 2704 N N . LEU A 1 350 ? 2.153 -20.154 -1.835 1.00 41.19 350 LEU A N 1
ATOM 2705 C CA . LEU A 1 350 ? 2.347 -21.589 -1.805 1.00 41.19 350 LEU A CA 1
ATOM 2706 C C . LEU A 1 350 ? 3.295 -21.852 -0.642 1.00 41.19 350 LEU A C 1
ATOM 2708 O O . LEU A 1 350 ? 4.460 -21.465 -0.719 1.00 41.19 350 LEU A O 1
ATOM 2712 N N . SER A 1 351 ? 2.779 -22.458 0.437 1.00 40.69 351 SER A N 1
ATOM 2713 C CA . SER A 1 351 ? 3.621 -23.061 1.457 1.00 40.69 351 SER A CA 1
ATOM 2714 C C . SER A 1 351 ? 4.650 -23.838 0.667 1.00 40.69 351 SER A C 1
ATOM 2716 O O . SER A 1 351 ? 4.291 -24.707 -0.138 1.00 40.69 351 SER A O 1
ATOM 2718 N N . SER A 1 352 ? 5.910 -23.434 0.786 1.00 39.97 352 SER A N 1
ATOM 2719 C CA . SER A 1 352 ? 7.013 -24.191 0.248 1.00 39.97 352 SER A CA 1
ATOM 2720 C C . SER A 1 352 ? 6.996 -25.502 1.020 1.00 39.97 352 SER A C 1
ATOM 2722 O O . SER A 1 352 ? 7.693 -25.707 2.010 1.00 39.97 352 SER A O 1
ATOM 2724 N N . HIS A 1 353 ? 6.171 -26.437 0.554 1.00 38.12 353 HIS A N 1
ATOM 2725 C CA . HIS A 1 353 ? 6.421 -27.844 0.704 1.00 38.12 353 HIS A CA 1
ATOM 2726 C C . HIS A 1 353 ? 7.740 -28.086 -0.029 1.00 38.12 353 HIS A C 1
ATOM 2728 O O . HIS A 1 353 ? 7.797 -28.600 -1.143 1.00 38.12 353 HIS A O 1
ATOM 2734 N N . LEU A 1 354 ? 8.828 -27.738 0.660 1.00 40.41 354 LEU A N 1
ATOM 2735 C CA . LEU A 1 354 ? 10.046 -28.510 0.746 1.00 40.41 354 LEU A CA 1
ATOM 2736 C C . LEU A 1 354 ? 9.647 -29.928 1.171 1.00 40.41 354 LEU A C 1
ATOM 2738 O O . LEU A 1 354 ? 9.952 -30.409 2.259 1.00 40.41 354 LEU A O 1
ATOM 2742 N N . GLY A 1 355 ? 8.975 -30.630 0.262 1.00 35.78 355 GLY A N 1
ATOM 2743 C CA . GLY A 1 355 ? 9.163 -32.046 0.110 1.00 35.78 355 GLY A CA 1
ATOM 2744 C C . GLY A 1 355 ? 10.620 -32.212 -0.281 1.00 35.78 355 GLY A C 1
ATOM 2745 O O . GLY A 1 355 ? 10.962 -32.213 -1.461 1.00 35.78 355 GLY A O 1
ATOM 2746 N N . ARG A 1 356 ? 11.486 -32.373 0.726 1.00 39.75 356 ARG A N 1
ATOM 2747 C CA . ARG A 1 356 ? 12.652 -33.238 0.585 1.00 39.75 356 ARG A CA 1
ATOM 2748 C C . ARG A 1 356 ? 12.116 -34.561 0.045 1.00 39.75 356 ARG A C 1
ATOM 2750 O O . ARG A 1 356 ? 11.694 -35.423 0.809 1.00 39.75 356 ARG A O 1
ATOM 2757 N N . ARG A 1 357 ? 12.117 -34.720 -1.278 1.00 35.41 357 ARG A N 1
ATOM 2758 C CA . ARG A 1 357 ? 12.196 -36.038 -1.893 1.00 35.41 357 ARG A CA 1
ATOM 2759 C C . ARG A 1 357 ? 13.541 -36.591 -1.452 1.00 35.41 357 ARG A C 1
ATOM 2761 O O . ARG A 1 357 ? 14.572 -36.317 -2.057 1.00 35.41 357 ARG A O 1
ATOM 2768 N N . THR A 1 358 ? 13.538 -37.314 -0.341 1.00 39.81 358 THR A N 1
ATOM 2769 C CA . THR A 1 358 ? 14.561 -38.311 -0.075 1.00 39.81 358 THR A CA 1
ATOM 2770 C C . THR A 1 358 ? 14.559 -39.245 -1.278 1.00 39.81 358 THR A C 1
ATOM 2772 O O . THR A 1 358 ? 13.600 -39.979 -1.510 1.00 39.81 358 THR A O 1
ATOM 2775 N N . LEU A 1 359 ? 15.608 -39.159 -2.096 1.00 36.44 359 LEU A N 1
ATOM 2776 C CA . LEU A 1 359 ? 15.878 -40.169 -3.109 1.00 36.44 359 LEU A CA 1
ATOM 2777 C C . LEU A 1 359 ? 15.938 -41.530 -2.397 1.00 36.44 359 LEU A C 1
ATOM 2779 O O . LEU A 1 359 ? 16.573 -41.626 -1.339 1.00 36.44 359 LEU A O 1
ATOM 2783 N N . PRO A 1 360 ? 15.272 -42.572 -2.918 1.00 36.66 360 PRO A N 1
ATOM 2784 C CA . PRO A 1 360 ? 15.385 -43.895 -2.337 1.00 36.66 360 PRO A CA 1
ATOM 2785 C C . PRO A 1 360 ? 16.852 -44.328 -2.400 1.00 36.66 360 PRO A C 1
ATOM 2787 O O . PRO A 1 360 ? 17.465 -44.344 -3.467 1.00 36.66 360 PRO A O 1
ATOM 2790 N N . ARG A 1 361 ? 17.422 -44.667 -1.238 1.00 43.62 361 ARG A N 1
ATOM 2791 C CA . ARG A 1 361 ? 18.678 -45.417 -1.167 1.00 43.62 361 ARG A CA 1
ATOM 2792 C C . ARG A 1 361 ? 18.440 -46.752 -1.862 1.00 43.62 361 ARG A C 1
ATOM 2794 O O . ARG A 1 361 ? 17.760 -47.615 -1.311 1.00 43.62 361 ARG A O 1
ATOM 2801 N N . ILE A 1 362 ? 19.000 -46.898 -3.056 1.00 50.19 362 ILE A N 1
ATOM 2802 C CA . ILE A 1 362 ? 19.241 -48.204 -3.660 1.00 50.19 362 ILE A CA 1
ATOM 2803 C C . ILE A 1 362 ? 20.237 -48.908 -2.729 1.00 50.19 362 ILE A C 1
ATOM 2805 O O . ILE A 1 362 ? 21.292 -48.347 -2.424 1.00 50.19 362 ILE A O 1
ATOM 2809 N N . ARG A 1 363 ? 19.833 -50.057 -2.184 1.00 60.41 363 ARG A N 1
ATOM 2810 C CA . ARG A 1 363 ? 20.734 -50.994 -1.505 1.00 60.41 363 ARG A CA 1
ATOM 2811 C C . ARG A 1 363 ? 21.321 -51.945 -2.525 1.00 60.41 363 ARG A C 1
ATOM 2813 O O . ARG A 1 363 ? 20.548 -52.341 -3.426 1.00 60.41 363 ARG A O 1
#

pLDDT: mean 77.43, std 17.89, range [27.56, 97.94]

Secondary structure (DSSP, 8-state):
------------------PPPEEEEEE-SS-GGGEEEEEEE-SSS-EEEEEEEES-SS--EEEEEE-TTEEEEEE-GGGS-TT--EEEEEES--TTEEEEEEETTTTEEEEPEE---SEEEEEEEGGGS-TTS-EEEEEEEEE-SSS-EEEEEEE--TTS----B--EE-SSEEEEEEEE--SSEEEEEEEESS-EEEEEEETTT-PEEPEEE----STTS-SS--EEEEEEESSSS-EEEEEE-SHHHHHHHHHHHH-TT--PEEEEEEESS--S--B-SSSTT-PBPSSEEEEEEEEES---GGGB--HHHHHHHHHHHHHHHTTEEEETTEEEEEEE-TTTTTPPP--------------